Protein AF-A0A8S4G206-F1 (afdb_monomer)

pLDDT: mean 71.92, std 16.43, range [26.8, 92.62]

Sequence (213 aa):
MTWSMHAVARLQLNESAEETLRNSHEGYVREPFKVWSELRRPGVGAVNFHTGMGGLLQALAFGYAGLRVHLDRLEIRKPQLPPGSSGFRIRGGLLQALAFGCAELRVHLDRLKIRKPQLPPGSSGFRIRGIKYLGANLTLSIGQEQTTLAVDAAGDAWPLTFVGGGHNVTRLSPGMTLTLTGEGPFVIRPSPWKDCRLPLDIIGNNYLRPIGT

Nearest PDB structures (foldseek):
  5ono-assembly1_A  TM=4.174E-01  e=7.893E-02  Paenibacillus lautus
  2f4p-assembly2_C  TM=4.193E-01  e=2.746E-01  Thermotoga maritima MSB8
  4bif-assembly1_C  TM=3.955E-01  e=1.076E+00  Granulicella tundricola MP5ACTX9
  4uxa-assembly9_L  TM=3.000E-01  e=5.276E-01  Granulicella tundricola
  2w0c-assembly1_L  TM=4.161E-01  e=1.730E+00  Corticovirus PM2

Secondary structure (DSSP, 8-state):
-HHHHHHHHHHHTT---HHHHHHHHTTTEETTTTEEBSSSSTTSS-BS-HHHHHHHHHIIIIIIS-EEE-SS-EEE-S--PPTT-S-----THHHHHHHHSSS------S-EEE----PPTT-SEEEEEEEEETTEEEEEEEESS-EEEEEEE--TTS-EEEEESSS-EEE--TT-EEEE-SS--EEEEEPP-TT----TTTS--TT------

InterPro domains:
  IPR005194 Glycoside hydrolase family 65, C-terminal [PF03633] (105-170)
  IPR008928 Six-hairpin glycosidase superfamily [SSF48208] (1-90)
  IPR008928 Six-hairpin glycosidase superfamily [SSF48208] (92-164)

Organism: Plutella xylostella (NCBI:txid51655)

Structure (mmCIF, N/CA/C/O backbone):
data_AF-A0A8S4G206-F1
#
_entry.id   AF-A0A8S4G206-F1
#
loop_
_atom_site.group_PDB
_atom_site.id
_atom_site.type_symbol
_atom_site.label_atom_id
_atom_site.label_alt_id
_atom_site.label_comp_id
_atom_site.label_asym_id
_atom_site.label_entity_id
_atom_site.label_seq_id
_atom_site.pdbx_PDB_ins_code
_atom_site.Cartn_x
_atom_site.Cartn_y
_atom_site.Cartn_z
_atom_site.occupancy
_atom_site.B_iso_or_equiv
_atom_site.auth_seq_id
_atom_site.auth_comp_id
_atom_site.auth_asym_id
_atom_site.auth_atom_id
_atom_site.pdbx_PDB_model_num
ATOM 1 N N . MET A 1 1 ? 15.738 0.932 -10.535 1.00 74.81 1 MET A N 1
ATOM 2 C CA . MET A 1 1 ? 15.754 0.469 -9.128 1.00 74.81 1 MET A CA 1
ATOM 3 C C . MET A 1 1 ? 16.428 1.448 -8.180 1.00 74.81 1 MET A C 1
ATOM 5 O O . MET A 1 1 ? 15.752 1.917 -7.278 1.00 74.81 1 MET A O 1
ATOM 9 N N . THR A 1 2 ? 17.706 1.796 -8.371 1.00 88.56 2 THR A N 1
ATOM 10 C CA . THR A 1 2 ? 18.487 2.626 -7.425 1.00 88.56 2 THR A CA 1
ATOM 11 C C . THR A 1 2 ? 17.769 3.910 -7.007 1.00 88.56 2 THR A C 1
ATOM 13 O O . THR A 1 2 ? 17.460 4.106 -5.835 1.00 88.56 2 THR A O 1
ATOM 16 N N . TRP A 1 3 ? 17.393 4.740 -7.980 1.00 92.06 3 TRP A N 1
ATOM 17 C CA . TRP A 1 3 ? 16.678 5.995 -7.737 1.00 92.06 3 TRP A CA 1
ATOM 18 C C . TRP A 1 3 ? 15.345 5.808 -7.009 1.00 92.06 3 TRP A C 1
ATOM 20 O O . TRP A 1 3 ? 14.993 6.594 -6.139 1.00 92.06 3 TRP A O 1
ATOM 30 N N . SER A 1 4 ? 14.625 4.727 -7.290 1.00 88.38 4 SER A N 1
ATOM 31 C CA . SER A 1 4 ? 13.371 4.424 -6.607 1.00 88.38 4 SER A CA 1
ATOM 32 C C . SER A 1 4 ? 13.568 4.174 -5.112 1.00 88.38 4 SER A C 1
ATOM 34 O O . SER A 1 4 ? 12.797 4.681 -4.303 1.00 88.38 4 SER A O 1
ATOM 36 N N . MET A 1 5 ? 14.620 3.443 -4.731 1.00 91.62 5 MET A N 1
ATOM 37 C CA . MET A 1 5 ? 14.946 3.208 -3.320 1.00 91.62 5 MET A CA 1
ATOM 38 C C . MET A 1 5 ? 15.395 4.492 -2.622 1.00 91.62 5 MET A C 1
ATOM 40 O O . MET A 1 5 ? 14.949 4.767 -1.509 1.00 91.62 5 MET A O 1
ATOM 44 N N . HIS A 1 6 ? 16.195 5.327 -3.294 1.00 92.62 6 HIS A N 1
ATOM 45 C CA . HIS A 1 6 ? 16.541 6.649 -2.770 1.00 92.62 6 HIS A CA 1
ATOM 46 C C . HIS A 1 6 ? 15.298 7.525 -2.579 1.00 92.62 6 HIS A C 1
ATOM 48 O O . HIS A 1 6 ? 15.195 8.205 -1.565 1.00 92.62 6 HIS A O 1
ATOM 54 N N . ALA A 1 7 ? 14.321 7.476 -3.490 1.00 89.88 7 ALA A N 1
ATOM 55 C CA . ALA A 1 7 ? 13.086 8.244 -3.352 1.00 89.88 7 ALA A CA 1
ATOM 56 C C . ALA A 1 7 ? 12.297 7.806 -2.107 1.00 89.88 7 ALA A C 1
ATOM 58 O O . ALA A 1 7 ? 11.847 8.649 -1.334 1.00 89.88 7 ALA A O 1
ATOM 59 N N . VAL A 1 8 ? 12.198 6.493 -1.859 1.00 89.12 8 VAL A N 1
ATOM 60 C CA . VAL A 1 8 ? 11.593 5.961 -0.627 1.00 89.12 8 VAL A CA 1
ATOM 61 C C . VAL A 1 8 ? 12.347 6.451 0.611 1.00 89.12 8 VAL A C 1
ATOM 63 O O . VAL A 1 8 ? 11.711 6.911 1.558 1.00 89.12 8 VAL A O 1
ATOM 66 N N . ALA A 1 9 ? 13.679 6.370 0.616 1.00 91.56 9 ALA A N 1
ATOM 67 C CA . ALA A 1 9 ? 14.503 6.788 1.749 1.00 91.56 9 ALA A CA 1
ATOM 68 C C . ALA A 1 9 ? 14.363 8.290 2.048 1.00 91.56 9 ALA A C 1
ATOM 70 O O . ALA A 1 9 ? 14.131 8.668 3.193 1.00 91.56 9 ALA A O 1
ATOM 71 N N . ARG A 1 10 ? 14.409 9.147 1.022 1.00 91.19 10 ARG A N 1
ATOM 72 C CA . ARG A 1 10 ? 14.245 10.600 1.181 1.00 91.19 10 ARG A CA 1
ATOM 73 C C . ARG A 1 10 ? 12.885 10.959 1.769 1.00 91.19 10 ARG A C 1
ATOM 75 O O . ARG A 1 10 ? 12.817 11.709 2.738 1.00 91.19 10 ARG A O 1
ATOM 82 N N . LEU A 1 11 ? 11.812 10.333 1.286 1.00 86.94 11 LEU A N 1
ATOM 83 C CA . LEU A 1 11 ? 10.470 10.549 1.840 1.00 86.94 11 LEU A CA 1
ATOM 84 C C . LEU A 1 11 ? 10.356 10.088 3.300 1.00 86.94 11 LEU A C 1
ATOM 86 O O . LEU A 1 11 ? 9.635 10.707 4.080 1.00 86.94 11 LEU A O 1
ATOM 90 N N . GLN A 1 12 ? 11.094 9.049 3.712 1.00 86.56 12 GLN A N 1
ATOM 91 C CA . GLN A 1 12 ? 11.162 8.641 5.124 1.00 86.56 12 GLN A CA 1
ATOM 92 C C . GLN A 1 12 ? 11.868 9.674 6.011 1.00 86.56 12 GLN A C 1
ATOM 94 O O . GLN A 1 12 ? 11.496 9.824 7.178 1.00 86.56 12 GLN A O 1
ATOM 99 N N . LEU A 1 13 ? 12.855 10.380 5.456 1.00 90.25 13 LEU A N 1
ATOM 100 C CA . LEU A 1 13 ? 13.596 11.459 6.112 1.00 90.25 13 LEU A CA 1
ATOM 101 C C . LEU A 1 13 ? 12.871 12.818 6.045 1.00 90.25 13 LEU A C 1
ATOM 103 O O . LEU A 1 13 ? 13.364 13.798 6.589 1.00 90.25 13 LEU A O 1
ATOM 107 N N . ASN A 1 14 ? 11.664 12.875 5.463 1.00 84.38 14 ASN A N 1
ATOM 108 C CA . ASN A 1 14 ? 10.919 14.106 5.152 1.00 84.38 14 ASN A CA 1
ATOM 109 C C . ASN A 1 14 ? 11.660 15.054 4.195 1.00 84.38 14 ASN A C 1
ATOM 111 O O . ASN A 1 14 ? 11.474 16.267 4.250 1.00 84.38 14 ASN A O 1
ATOM 115 N N . GLU A 1 15 ? 12.484 14.506 3.313 1.00 90.31 15 GLU A N 1
ATOM 116 C CA . GLU A 1 15 ? 13.124 15.256 2.242 1.00 90.31 15 GLU A CA 1
ATOM 117 C C . GLU A 1 15 ? 12.313 15.178 0.946 1.00 90.31 15 GLU A C 1
ATOM 119 O O . GLU A 1 15 ? 11.549 14.234 0.717 1.00 90.31 15 GLU A O 1
ATOM 124 N N . SER A 1 16 ? 12.536 16.145 0.051 1.00 88.62 16 SER A N 1
ATOM 125 C CA . SER A 1 16 ? 11.989 16.077 -1.303 1.00 88.62 16 SER A CA 1
ATOM 126 C C . SER A 1 16 ? 12.574 14.888 -2.065 1.00 88.62 16 SER A C 1
ATOM 128 O O . SER A 1 16 ? 13.791 14.711 -2.159 1.00 88.62 16 SER A O 1
ATOM 130 N N . ALA A 1 17 ? 11.692 14.090 -2.660 1.00 91.31 17 ALA A N 1
ATOM 131 C CA . ALA A 1 17 ? 12.059 12.982 -3.532 1.00 91.31 17 ALA A CA 1
ATOM 132 C C . ALA A 1 17 ? 11.722 13.230 -5.005 1.00 91.31 17 ALA A C 1
ATOM 134 O O . ALA A 1 17 ? 11.896 12.321 -5.810 1.00 91.31 17 ALA A O 1
ATOM 135 N N . GLU A 1 18 ? 11.287 14.435 -5.378 1.00 90.69 18 GLU A N 1
ATOM 136 C CA . GLU A 1 18 ? 10.825 14.751 -6.735 1.00 90.69 18 GLU A CA 1
ATOM 137 C C . GLU A 1 18 ? 11.877 14.448 -7.807 1.00 90.69 18 GLU A C 1
ATOM 139 O O . GLU A 1 18 ? 11.634 13.662 -8.721 1.00 90.69 18 GLU A O 1
ATOM 144 N N . GLU A 1 19 ? 13.081 14.996 -7.654 1.00 92.06 19 GLU A N 1
ATOM 145 C CA . GLU A 1 19 ? 14.191 14.741 -8.576 1.00 92.06 19 GLU A CA 1
ATOM 146 C C . GLU A 1 19 ? 14.564 13.254 -8.617 1.00 92.06 19 GLU A C 1
ATOM 148 O O . GLU A 1 19 ? 14.869 12.688 -9.666 1.00 92.06 19 GLU A O 1
ATOM 153 N N . THR A 1 20 ? 14.494 12.597 -7.465 1.00 92.19 20 THR A N 1
ATOM 154 C CA . THR A 1 20 ? 14.871 11.191 -7.328 1.00 92.19 20 THR A CA 1
ATOM 155 C C . THR A 1 20 ? 13.846 10.288 -8.024 1.00 92.19 20 THR A C 1
ATOM 157 O O . THR A 1 20 ? 14.208 9.349 -8.734 1.00 92.19 20 THR A O 1
ATOM 160 N N . LEU A 1 21 ? 12.556 10.609 -7.891 1.00 89.62 21 LEU A N 1
ATOM 161 C CA . LEU A 1 21 ? 11.463 9.957 -8.601 1.00 89.62 21 LEU A CA 1
ATOM 162 C C . LEU A 1 21 ? 11.598 10.177 -10.110 1.00 89.62 21 LEU A C 1
ATOM 164 O O . LEU A 1 21 ? 11.494 9.217 -10.876 1.00 89.62 21 LEU A O 1
ATOM 168 N N . ARG A 1 22 ? 11.895 11.407 -10.535 1.00 91.44 22 ARG A N 1
ATOM 169 C CA . ARG A 1 22 ? 12.123 11.768 -11.937 1.00 91.44 22 ARG A CA 1
ATOM 170 C C . ARG A 1 22 ? 13.256 10.947 -12.557 1.00 91.44 22 ARG A C 1
ATOM 172 O O . ARG A 1 22 ? 13.053 10.232 -13.541 1.00 91.44 22 ARG A O 1
ATOM 179 N N . ASN A 1 23 ? 14.407 10.911 -11.884 1.00 91.31 23 ASN A N 1
ATOM 180 C CA . ASN A 1 23 ? 15.578 10.133 -12.291 1.00 91.31 23 ASN A CA 1
ATOM 181 C C . ASN A 1 23 ? 15.313 8.626 -12.389 1.00 91.31 23 ASN A C 1
ATOM 183 O O . ASN A 1 23 ? 16.034 7.932 -13.112 1.00 91.31 23 ASN A O 1
ATOM 1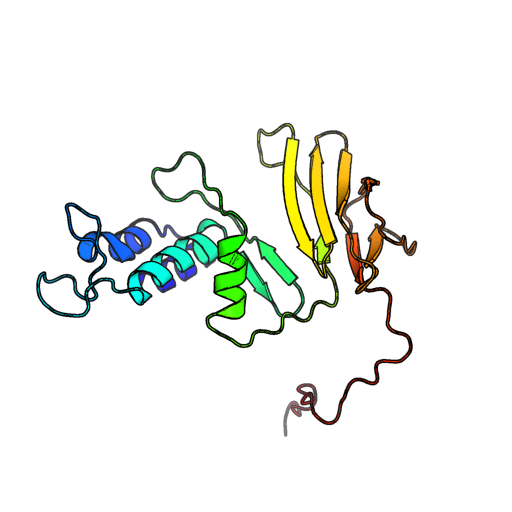87 N N . SER A 1 24 ? 14.296 8.114 -11.688 1.00 88.44 24 SER A N 1
ATOM 188 C CA . SER A 1 24 ? 13.950 6.693 -11.704 1.00 88.44 24 SER A CA 1
ATOM 189 C C . SER A 1 24 ? 13.284 6.212 -12.995 1.00 88.44 24 SER A C 1
ATOM 191 O O . SER A 1 24 ? 13.341 5.011 -13.261 1.00 88.44 24 SER A O 1
ATOM 193 N N . HIS A 1 25 ? 12.700 7.106 -13.804 1.00 87.25 25 HIS A N 1
ATOM 194 C CA . HIS A 1 25 ? 11.894 6.700 -14.959 1.00 87.25 25 HIS A CA 1
ATOM 195 C C . HIS A 1 25 ? 12.162 7.480 -16.252 1.00 87.25 25 HIS A C 1
ATOM 197 O O . HIS A 1 25 ? 12.269 6.840 -17.293 1.00 87.25 25 HIS A O 1
ATOM 203 N N . GLU A 1 26 ? 12.344 8.806 -16.226 1.00 88.50 26 GLU A N 1
ATOM 204 C CA . GLU A 1 26 ? 12.386 9.617 -17.463 1.00 88.50 26 GLU A CA 1
ATOM 205 C C . GLU A 1 26 ? 13.446 9.152 -18.470 1.00 88.50 26 GLU A C 1
ATOM 207 O O . GLU A 1 26 ? 13.166 8.997 -19.653 1.00 88.50 26 GLU A O 1
ATOM 212 N N . GLY A 1 27 ? 14.660 8.846 -18.001 1.00 89.25 27 GLY A N 1
ATOM 213 C CA . GLY A 1 27 ? 15.743 8.390 -18.879 1.00 89.25 27 GLY A CA 1
ATOM 214 C C . GLY A 1 27 ? 15.574 6.963 -19.414 1.00 89.25 27 GLY A C 1
ATOM 215 O O . GLY A 1 27 ? 16.328 6.560 -20.300 1.00 89.25 27 GLY A O 1
ATOM 216 N N . TYR A 1 28 ? 14.625 6.200 -18.873 1.00 90.00 28 TYR A N 1
ATOM 217 C CA . TYR A 1 28 ? 14.436 4.767 -19.115 1.00 90.00 28 TYR A CA 1
ATOM 218 C C . TYR A 1 28 ? 13.158 4.458 -19.898 1.00 90.00 28 TYR A C 1
ATOM 220 O O . TYR A 1 28 ? 13.012 3.347 -20.393 1.00 90.00 28 TYR A O 1
ATOM 228 N N . VAL A 1 29 ? 12.242 5.416 -20.028 1.00 89.94 29 VAL A N 1
ATOM 229 C CA . VAL A 1 29 ? 10.986 5.258 -20.766 1.00 89.94 29 VAL A CA 1
ATOM 230 C C . VAL A 1 29 ? 11.177 5.724 -22.213 1.00 89.94 29 VAL A C 1
ATOM 232 O O . VAL A 1 29 ? 11.796 6.756 -22.470 1.00 89.94 29 VAL A O 1
ATOM 235 N N . ARG A 1 30 ? 10.681 4.943 -23.177 1.00 85.56 30 ARG A N 1
ATOM 236 C CA . ARG A 1 30 ? 10.822 5.201 -24.616 1.00 85.56 30 ARG A CA 1
ATOM 237 C C . ARG A 1 30 ? 9.492 5.561 -25.249 1.00 85.56 30 ARG A C 1
ATOM 239 O O . ARG A 1 30 ? 8.529 4.801 -25.156 1.00 85.56 30 ARG A O 1
ATOM 246 N N . GLU A 1 31 ? 9.470 6.694 -25.936 1.00 84.81 31 GLU A N 1
ATOM 247 C CA . GLU A 1 31 ? 8.399 7.045 -26.862 1.00 84.81 31 GLU A CA 1
ATOM 248 C C . GLU A 1 31 ? 8.336 6.069 -28.049 1.00 84.81 31 GLU A C 1
ATOM 250 O O . GLU A 1 31 ? 9.339 5.425 -28.369 1.00 84.81 31 GLU A O 1
ATOM 255 N N . PRO A 1 32 ? 7.182 5.965 -28.729 1.00 84.19 32 PRO A N 1
ATOM 256 C CA . PRO A 1 32 ? 5.900 6.616 -28.410 1.00 84.19 32 PRO A CA 1
ATOM 257 C C . PRO A 1 32 ? 5.046 5.816 -27.413 1.00 84.19 32 PRO A C 1
ATOM 259 O O . PRO A 1 32 ? 4.083 6.328 -26.853 1.00 84.19 32 PRO A O 1
ATOM 262 N N . PHE A 1 33 ? 5.401 4.554 -27.169 1.00 84.62 33 PHE A N 1
ATOM 263 C CA . PHE A 1 33 ? 4.566 3.618 -26.410 1.00 84.62 33 PHE A CA 1
ATOM 264 C C . PHE A 1 33 ? 4.906 3.541 -24.917 1.00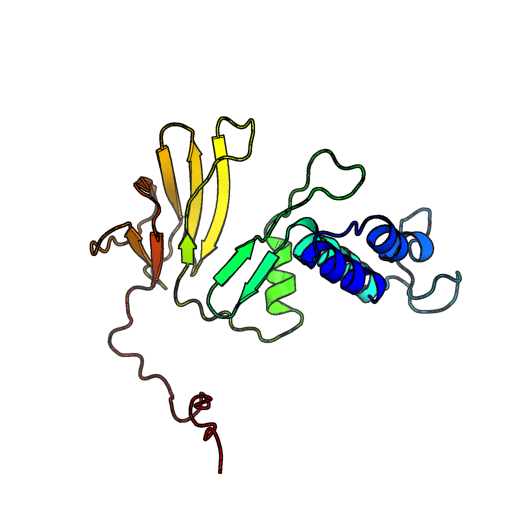 84.62 33 PHE A C 1
ATOM 266 O O . PHE A 1 33 ? 4.380 2.689 -24.208 1.00 84.62 33 PHE A O 1
ATOM 273 N N . LYS A 1 34 ? 5.795 4.415 -24.432 1.00 82.88 34 LYS A N 1
ATOM 274 C CA . LYS A 1 34 ? 6.268 4.464 -23.040 1.00 82.88 34 LYS A CA 1
ATOM 275 C C . LYS A 1 34 ? 6.865 3.129 -22.563 1.00 82.88 34 LYS A C 1
ATOM 277 O O . LYS A 1 34 ? 6.641 2.694 -21.435 1.00 82.88 34 LYS A O 1
ATOM 282 N N . VAL A 1 35 ? 7.663 2.486 -23.418 1.00 86.12 35 VAL A N 1
ATOM 283 C CA . VAL A 1 35 ? 8.316 1.202 -23.107 1.00 86.12 35 VAL A CA 1
ATOM 284 C C . VAL A 1 35 ? 9.492 1.424 -22.162 1.00 86.12 35 VAL A C 1
ATOM 286 O O . VAL A 1 35 ? 10.345 2.269 -22.425 1.00 86.12 35 VAL A O 1
ATOM 289 N N . TRP A 1 36 ? 9.575 0.643 -21.083 1.00 87.00 36 TRP A N 1
ATOM 290 C CA . TRP A 1 36 ? 10.719 0.694 -20.168 1.00 87.00 36 TRP A CA 1
ATOM 291 C C . TRP A 1 36 ? 11.931 -0.043 -20.733 1.00 87.00 36 TRP A C 1
ATOM 293 O O . TRP A 1 36 ? 11.831 -1.199 -21.144 1.00 87.00 36 TRP A O 1
ATOM 303 N N . SER A 1 37 ? 13.090 0.597 -20.671 1.00 89.81 37 SER A N 1
ATOM 304 C CA . SER A 1 37 ? 14.395 0.026 -20.988 1.00 89.81 37 SER A CA 1
ATOM 305 C C . SER A 1 37 ? 15.265 -0.045 -19.739 1.00 89.81 37 SER A C 1
ATOM 307 O O . SER A 1 37 ? 15.176 0.803 -18.851 1.00 89.81 37 SER A O 1
ATOM 309 N N . GLU A 1 38 ? 16.132 -1.048 -19.682 1.00 87.62 38 GLU A N 1
ATOM 310 C CA . GLU A 1 38 ? 17.108 -1.204 -18.604 1.00 87.62 38 GLU A CA 1
ATOM 311 C C . GLU A 1 38 ? 18.108 -0.045 -18.552 1.00 87.62 38 GLU A C 1
ATOM 313 O O . GLU A 1 38 ? 18.410 0.483 -17.481 1.00 87.62 38 GLU A O 1
ATOM 318 N N . LEU A 1 39 ? 18.592 0.385 -19.719 1.00 88.56 39 LEU A N 1
ATOM 319 C CA . LEU A 1 39 ? 19.602 1.426 -19.841 1.00 88.56 39 LEU A CA 1
ATOM 320 C C . LEU A 1 39 ? 19.013 2.730 -20.371 1.00 88.56 39 LEU A C 1
ATOM 322 O O . LEU A 1 39 ? 18.047 2.756 -21.138 1.00 88.56 39 LEU A O 1
ATOM 326 N N . ARG A 1 40 ? 19.668 3.838 -20.002 1.00 88.56 40 ARG A N 1
ATOM 327 C CA . ARG A 1 40 ? 19.368 5.171 -20.546 1.00 88.56 40 ARG A CA 1
ATOM 328 C C . ARG A 1 40 ? 19.697 5.296 -22.032 1.00 88.56 40 ARG A C 1
ATOM 330 O O . ARG A 1 40 ? 19.080 6.101 -22.722 1.00 88.56 40 ARG A O 1
ATOM 337 N N . ARG A 1 41 ? 20.662 4.512 -22.513 1.00 86.31 41 ARG A N 1
ATOM 338 C CA . ARG A 1 41 ? 21.037 4.462 -23.924 1.00 86.31 41 ARG A CA 1
ATOM 339 C C . ARG A 1 41 ? 20.002 3.634 -24.704 1.00 86.31 41 ARG A C 1
ATOM 341 O O . ARG A 1 41 ? 19.748 2.499 -24.309 1.00 86.31 41 ARG A O 1
ATOM 348 N N . PRO A 1 42 ? 19.427 4.155 -25.801 1.00 79.12 42 PRO A N 1
ATOM 349 C CA . PRO A 1 42 ? 18.523 3.385 -26.654 1.00 79.12 42 PRO A CA 1
ATOM 350 C C . PRO A 1 42 ? 19.222 2.186 -27.313 1.00 79.12 42 PRO A C 1
ATOM 352 O O . PRO A 1 42 ? 20.414 2.250 -27.610 1.00 79.12 42 PRO A O 1
ATOM 355 N N . GLY A 1 43 ? 18.468 1.114 -27.576 1.00 77.50 43 GLY A N 1
ATOM 356 C CA . GLY A 1 43 ? 18.933 -0.043 -28.357 1.00 77.50 43 GLY A CA 1
ATOM 357 C C . GLY A 1 43 ? 19.902 -0.989 -27.639 1.00 77.50 43 GLY A C 1
ATOM 358 O O . GLY A 1 43 ? 20.432 -1.894 -28.274 1.00 77.50 43 GLY A O 1
ATOM 359 N N . VAL A 1 44 ? 20.145 -0.794 -26.339 1.00 80.75 44 VAL A N 1
ATOM 360 C CA . VAL A 1 44 ? 21.039 -1.634 -25.529 1.00 80.75 44 VAL A CA 1
ATOM 361 C C . VAL A 1 44 ? 20.368 -1.964 -24.193 1.00 80.75 44 VAL A C 1
ATOM 363 O O . VAL A 1 44 ? 19.753 -1.092 -23.576 1.00 80.75 44 VAL A O 1
ATOM 366 N N . GLY A 1 45 ? 20.523 -3.206 -23.730 1.00 83.81 45 GLY A N 1
ATOM 367 C CA . GLY A 1 45 ? 19.904 -3.715 -22.502 1.00 83.81 45 GLY A CA 1
ATOM 368 C C . GLY A 1 45 ? 18.496 -4.270 -22.724 1.00 83.81 45 GLY A C 1
ATOM 369 O O . GLY A 1 45 ? 17.974 -4.272 -23.841 1.00 83.81 45 GLY A O 1
ATOM 370 N N . ALA A 1 46 ? 17.879 -4.762 -21.653 1.00 84.38 46 ALA A N 1
ATOM 371 C CA . ALA A 1 46 ? 16.552 -5.359 -21.736 1.00 84.38 46 ALA A CA 1
ATOM 372 C C . ALA A 1 46 ? 15.463 -4.320 -22.073 1.00 84.38 46 ALA A C 1
ATOM 374 O O . ALA A 1 46 ? 15.378 -3.244 -21.468 1.00 84.38 46 ALA A O 1
ATOM 375 N N . VAL A 1 47 ? 14.594 -4.675 -23.021 1.00 86.12 47 VAL A N 1
ATOM 376 C CA . VAL A 1 47 ? 13.310 -4.000 -23.266 1.00 86.12 47 VAL A CA 1
ATOM 377 C C . VAL A 1 47 ? 12.244 -4.566 -22.334 1.00 86.12 47 VAL A C 1
ATOM 379 O O . VAL A 1 47 ? 12.398 -5.668 -21.814 1.00 86.12 47 VAL A O 1
ATOM 382 N N . ASN A 1 48 ? 11.159 -3.822 -22.115 1.00 84.69 48 ASN A N 1
ATOM 383 C CA . ASN A 1 48 ? 10.135 -4.175 -21.128 1.00 84.69 48 ASN A CA 1
ATOM 384 C C . ASN A 1 48 ? 10.753 -4.465 -19.757 1.00 84.69 48 ASN A C 1
ATOM 386 O O . ASN A 1 48 ? 10.414 -5.443 -19.097 1.00 84.69 48 ASN A O 1
ATOM 390 N N . PHE A 1 49 ? 11.687 -3.616 -19.329 1.00 85.81 49 PHE A N 1
ATOM 391 C CA . PHE A 1 49 ? 12.462 -3.856 -18.120 1.00 85.81 49 PHE A CA 1
ATOM 392 C C . PHE A 1 49 ? 11.595 -3.740 -16.858 1.00 85.81 49 PHE A C 1
ATOM 394 O O . PHE A 1 49 ? 11.479 -2.677 -16.239 1.00 85.81 49 PHE A O 1
ATOM 401 N N . HIS A 1 50 ? 10.961 -4.852 -16.483 1.00 84.00 50 HIS A N 1
ATOM 402 C CA . HIS A 1 50 ? 9.976 -4.929 -15.406 1.00 84.00 50 HIS A CA 1
ATOM 403 C C . HIS A 1 50 ? 10.546 -4.505 -14.060 1.00 84.00 50 HIS A C 1
ATOM 405 O O . HIS A 1 50 ? 9.847 -3.882 -13.267 1.00 84.00 50 HIS A O 1
ATOM 411 N N . THR A 1 51 ? 11.831 -4.755 -13.822 1.00 85.25 51 THR A N 1
ATOM 412 C CA . THR A 1 51 ? 12.515 -4.306 -12.611 1.00 85.25 51 THR A CA 1
ATOM 413 C C . THR A 1 51 ? 12.500 -2.775 -12.500 1.00 85.25 51 THR A C 1
ATOM 415 O O . THR A 1 51 ? 12.284 -2.230 -11.422 1.00 85.25 51 THR A O 1
ATOM 418 N N . GLY A 1 52 ? 12.656 -2.046 -13.610 1.00 86.38 52 GLY A N 1
ATOM 419 C CA . GLY A 1 52 ? 12.530 -0.584 -13.640 1.00 86.38 52 GLY A CA 1
ATOM 420 C C . GLY A 1 52 ? 11.117 -0.110 -13.291 1.00 86.38 52 GLY A C 1
ATOM 421 O O . GLY A 1 52 ? 10.956 0.759 -12.431 1.00 86.38 52 GLY A O 1
ATOM 422 N N . MET A 1 53 ? 10.107 -0.744 -13.893 1.00 87.62 53 MET A N 1
ATOM 423 C CA . MET A 1 53 ? 8.690 -0.468 -13.624 1.00 87.62 53 MET A CA 1
ATOM 424 C C . MET A 1 53 ? 8.329 -0.745 -12.156 1.00 87.62 53 MET A C 1
ATOM 426 O O . MET A 1 53 ? 7.703 0.081 -11.492 1.00 87.62 53 MET A O 1
ATOM 430 N N . GLY A 1 54 ? 8.775 -1.890 -11.629 1.00 85.94 54 GLY A N 1
ATOM 431 C CA . GLY A 1 54 ? 8.590 -2.294 -10.238 1.00 85.94 54 GLY A CA 1
ATOM 432 C C . GLY A 1 54 ? 9.251 -1.324 -9.264 1.00 85.94 54 GLY A C 1
ATOM 433 O O . GLY A 1 54 ? 8.657 -0.981 -8.246 1.00 85.94 54 GLY A O 1
ATOM 434 N N . GLY A 1 55 ? 10.426 -0.792 -9.608 1.00 88.06 55 GLY A N 1
ATOM 435 C CA . GLY A 1 55 ? 11.070 0.270 -8.841 1.00 88.06 55 GLY A CA 1
ATOM 436 C C . GLY A 1 55 ? 10.203 1.524 -8.739 1.00 88.06 55 GLY A C 1
ATOM 437 O O . GLY A 1 55 ? 9.947 2.001 -7.634 1.00 88.06 55 GLY A O 1
ATOM 438 N N . LEU A 1 56 ? 9.704 2.059 -9.861 1.00 88.56 56 LEU A N 1
ATOM 439 C CA . LEU A 1 56 ? 8.814 3.229 -9.822 1.00 88.56 56 LEU A CA 1
ATOM 440 C C . LEU A 1 56 ? 7.590 2.964 -8.935 1.00 88.56 56 LEU A C 1
ATOM 442 O O . LEU A 1 56 ? 7.214 3.786 -8.100 1.00 88.56 56 LEU A O 1
ATOM 446 N N . LEU A 1 57 ? 7.004 1.783 -9.082 1.00 87.56 57 LEU A N 1
ATOM 447 C CA . LEU A 1 57 ? 5.850 1.355 -8.314 1.00 87.56 57 LEU A CA 1
ATOM 448 C C . LEU A 1 57 ? 6.141 1.261 -6.809 1.00 87.56 57 LEU A C 1
ATOM 450 O O . LEU A 1 57 ? 5.325 1.696 -5.999 1.00 87.56 57 LEU A O 1
ATOM 454 N N . GLN A 1 58 ? 7.320 0.770 -6.425 1.00 86.12 58 GLN A N 1
ATOM 455 C CA . GLN A 1 58 ? 7.794 0.776 -5.040 1.00 86.12 58 GLN A CA 1
ATOM 456 C C . GLN A 1 58 ? 7.985 2.202 -4.506 1.00 86.12 58 GLN A C 1
ATOM 458 O O . GLN A 1 58 ? 7.591 2.475 -3.374 1.00 86.12 58 GLN A O 1
ATOM 463 N N . ALA A 1 59 ? 8.524 3.130 -5.305 1.00 86.69 59 ALA A N 1
ATOM 464 C CA . ALA A 1 59 ? 8.652 4.537 -4.910 1.00 86.69 59 ALA A CA 1
ATOM 465 C C . ALA A 1 59 ? 7.283 5.194 -4.669 1.00 86.69 59 ALA A C 1
ATOM 467 O O . ALA A 1 59 ? 7.112 5.953 -3.717 1.00 86.69 59 ALA A O 1
ATOM 468 N N . LEU A 1 60 ? 6.281 4.856 -5.478 1.00 84.38 60 LEU A N 1
ATOM 469 C CA . LEU A 1 60 ? 4.917 5.345 -5.298 1.00 84.38 60 LEU A CA 1
ATOM 470 C C . LEU A 1 60 ? 4.213 4.689 -4.099 1.00 84.38 60 LEU A C 1
ATOM 472 O O . LEU A 1 60 ? 3.584 5.386 -3.310 1.00 84.38 60 LEU A O 1
ATOM 476 N N . ALA A 1 61 ? 4.332 3.372 -3.921 1.00 81.31 61 ALA A N 1
ATOM 477 C CA . ALA A 1 61 ? 3.653 2.628 -2.857 1.00 81.31 61 ALA A CA 1
ATOM 478 C C . ALA A 1 61 ? 4.296 2.838 -1.475 1.00 81.31 61 ALA A C 1
ATOM 480 O O . ALA A 1 61 ? 3.619 3.166 -0.501 1.00 81.31 61 ALA A O 1
ATOM 481 N N . PHE A 1 62 ? 5.611 2.655 -1.382 1.00 85.19 62 PHE A N 1
ATOM 482 C CA . PHE A 1 62 ? 6.358 2.724 -0.128 1.00 85.19 62 PHE A CA 1
ATOM 483 C C . PHE A 1 62 ? 6.962 4.113 0.121 1.00 85.19 62 PHE A C 1
ATOM 485 O O . PHE A 1 62 ? 7.242 4.463 1.266 1.00 85.19 62 PHE A O 1
ATOM 492 N N . GLY A 1 63 ? 7.157 4.928 -0.910 1.00 85.88 63 GLY A N 1
ATOM 493 C CA . GLY A 1 63 ? 7.548 6.325 -0.742 1.00 85.88 63 GLY A CA 1
ATOM 494 C C . GLY A 1 63 ? 6.317 7.194 -0.520 1.00 85.88 63 GLY A C 1
ATOM 495 O O . GLY A 1 63 ? 5.966 7.484 0.619 1.00 85.88 63 GLY A O 1
ATOM 496 N N . TYR A 1 64 ? 5.644 7.569 -1.608 1.00 81.50 64 TYR A N 1
ATOM 497 C CA . TYR A 1 64 ? 4.568 8.566 -1.591 1.00 81.50 64 TYR A CA 1
ATOM 498 C C . TYR A 1 64 ? 3.310 8.108 -0.845 1.00 81.50 64 TYR A C 1
ATOM 500 O O . TYR A 1 64 ? 2.811 8.839 -0.002 1.00 81.50 64 TYR A O 1
ATOM 508 N N . ALA A 1 65 ? 2.813 6.887 -1.054 1.00 78.19 65 ALA A N 1
ATOM 509 C CA . ALA A 1 65 ? 1.713 6.356 -0.240 1.00 78.19 65 ALA A CA 1
ATOM 510 C C . ALA A 1 65 ? 2.157 5.929 1.168 1.00 78.19 6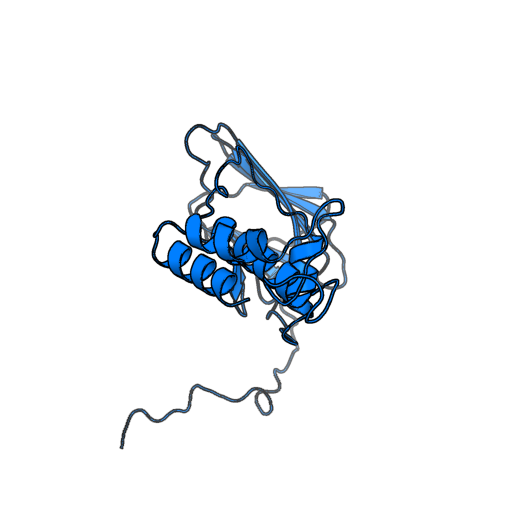5 ALA A C 1
ATOM 512 O O . ALA A 1 65 ? 1.303 5.690 2.019 1.00 78.19 65 ALA A O 1
ATOM 513 N N . GLY A 1 66 ? 3.464 5.822 1.431 1.00 77.56 66 GLY A N 1
ATOM 514 C CA . GLY A 1 66 ? 3.988 5.528 2.762 1.00 77.56 66 GLY A CA 1
ATOM 515 C C . GLY A 1 66 ? 3.648 4.137 3.305 1.00 77.56 66 GLY A C 1
ATOM 516 O O . GLY A 1 66 ? 3.683 3.944 4.520 1.00 77.56 66 GLY A O 1
ATOM 517 N N . LEU A 1 67 ? 3.307 3.167 2.449 1.00 79.12 67 LEU A N 1
ATOM 518 C CA . LEU A 1 67 ? 2.930 1.817 2.881 1.00 79.12 67 LEU A CA 1
ATOM 519 C C . LEU A 1 67 ? 4.111 1.108 3.560 1.00 79.12 67 LEU A C 1
ATOM 521 O O . LEU A 1 67 ? 5.227 1.108 3.057 1.00 79.12 67 LEU A O 1
ATOM 525 N N . ARG A 1 68 ? 3.900 0.463 4.699 1.00 76.19 68 ARG A N 1
ATOM 526 C CA . ARG A 1 68 ? 4.903 -0.351 5.394 1.00 76.19 68 ARG A CA 1
ATOM 527 C C . ARG A 1 68 ? 4.245 -1.644 5.822 1.00 76.19 68 ARG A C 1
ATOM 529 O O . ARG A 1 68 ? 3.256 -1.628 6.548 1.00 76.19 68 ARG A O 1
ATOM 536 N N . VAL A 1 69 ? 4.796 -2.750 5.350 1.00 69.50 69 VAL A N 1
ATOM 537 C CA . VAL A 1 69 ? 4.366 -4.080 5.764 1.00 69.50 69 VAL A CA 1
ATOM 538 C C . VAL A 1 69 ? 5.269 -4.499 6.912 1.00 69.50 69 VAL A C 1
ATOM 540 O O . VAL A 1 69 ? 6.486 -4.556 6.762 1.00 69.50 69 VAL A O 1
ATOM 543 N N . HIS A 1 70 ? 4.665 -4.754 8.060 1.00 60.94 70 HIS A N 1
ATOM 544 C CA . HIS A 1 70 ? 5.299 -5.396 9.200 1.00 60.94 70 HIS A CA 1
ATOM 545 C C . HIS A 1 70 ? 4.721 -6.800 9.340 1.00 60.94 70 HIS A C 1
ATOM 547 O O . HIS A 1 70 ? 3.706 -7.125 8.723 1.00 60.94 70 HIS A O 1
ATOM 553 N N . LEU A 1 71 ? 5.341 -7.619 10.186 1.00 47.72 71 LEU A N 1
ATOM 554 C CA . LEU A 1 71 ? 4.840 -8.966 10.451 1.00 47.72 71 LEU A CA 1
ATOM 555 C C . LEU A 1 71 ? 3.395 -8.949 10.966 1.00 47.72 71 LEU A C 1
ATOM 557 O O . LEU A 1 71 ? 2.621 -9.799 10.556 1.00 47.72 71 LEU A O 1
ATOM 561 N N . ASP A 1 72 ? 3.030 -7.973 11.798 1.00 46.50 72 ASP A N 1
ATOM 562 C CA . ASP A 1 72 ? 1.748 -7.904 12.510 1.00 46.50 72 ASP A CA 1
ATOM 563 C C . ASP A 1 72 ? 0.784 -6.829 11.979 1.00 46.50 72 ASP A C 1
ATOM 565 O O . ASP A 1 72 ? -0.333 -6.691 12.477 1.00 46.50 72 ASP A O 1
ATOM 569 N N . ARG A 1 73 ? 1.209 -5.988 11.025 1.00 50.31 73 ARG A N 1
ATOM 570 C CA . ARG A 1 73 ? 0.387 -4.862 10.555 1.00 50.31 73 ARG A CA 1
ATOM 571 C C . ARG A 1 73 ? 0.817 -4.320 9.200 1.00 50.31 73 ARG A C 1
ATOM 573 O O . ARG A 1 73 ? 1.996 -4.301 8.856 1.00 50.31 73 ARG A O 1
ATOM 580 N N . LEU A 1 74 ? -0.150 -3.748 8.491 1.00 61.47 74 LEU A N 1
ATOM 581 C CA . LEU A 1 74 ? 0.100 -2.778 7.433 1.00 61.47 74 LEU A CA 1
ATOM 582 C C . LEU A 1 74 ? -0.022 -1.372 8.024 1.00 61.47 74 LEU A C 1
ATOM 584 O O . LEU A 1 74 ? -1.014 -1.046 8.674 1.00 61.47 74 LEU A O 1
ATOM 588 N N . GLU A 1 75 ? 0.976 -0.536 7.786 1.00 70.06 75 GLU A N 1
ATOM 589 C CA . GLU A 1 75 ? 1.035 0.841 8.262 1.00 70.06 75 GLU A CA 1
ATOM 590 C C . GLU A 1 75 ? 1.120 1.800 7.070 1.00 70.06 75 GLU A C 1
ATOM 592 O O . GLU A 1 75 ? 1.807 1.525 6.091 1.00 70.06 75 GLU A O 1
ATOM 597 N N . ILE A 1 76 ? 0.417 2.929 7.146 1.00 75.44 76 ILE A N 1
ATOM 598 C CA . ILE A 1 76 ? 0.547 4.041 6.198 1.00 75.44 76 ILE A CA 1
ATOM 599 C C . ILE A 1 76 ? 1.210 5.184 6.955 1.00 75.44 76 ILE A C 1
ATOM 601 O O . ILE A 1 76 ? 0.617 5.746 7.876 1.00 75.44 76 ILE A O 1
ATOM 605 N N . ARG A 1 77 ? 2.447 5.520 6.587 1.00 71.19 77 ARG A N 1
ATOM 606 C CA . ARG A 1 77 ? 3.237 6.551 7.262 1.00 71.19 77 ARG A CA 1
ATOM 607 C C . ARG A 1 77 ? 3.438 7.753 6.351 1.00 71.19 77 ARG A C 1
ATOM 609 O O . ARG A 1 77 ? 4.140 7.646 5.355 1.00 71.19 77 ARG A O 1
ATOM 616 N N . LYS A 1 78 ? 2.886 8.902 6.759 1.00 75.94 78 LYS A N 1
ATOM 617 C CA . LYS A 1 78 ? 3.061 10.212 6.102 1.00 75.94 78 LYS A CA 1
ATOM 618 C C . LYS A 1 78 ? 2.822 10.155 4.580 1.00 75.94 78 LYS A C 1
ATOM 620 O O . LYS A 1 78 ? 3.761 10.379 3.819 1.00 75.94 78 LYS A O 1
ATOM 625 N N . PRO A 1 79 ? 1.594 9.840 4.130 1.00 78.19 79 PRO A N 1
ATOM 626 C CA . PRO A 1 79 ? 1.297 9.843 2.707 1.00 78.19 79 PRO A CA 1
ATOM 627 C C . PRO A 1 79 ? 1.477 11.256 2.131 1.00 78.19 79 PRO A C 1
ATOM 629 O O . PRO A 1 79 ? 1.018 12.237 2.713 1.00 78.19 79 PRO A O 1
ATOM 632 N N . GLN A 1 80 ? 2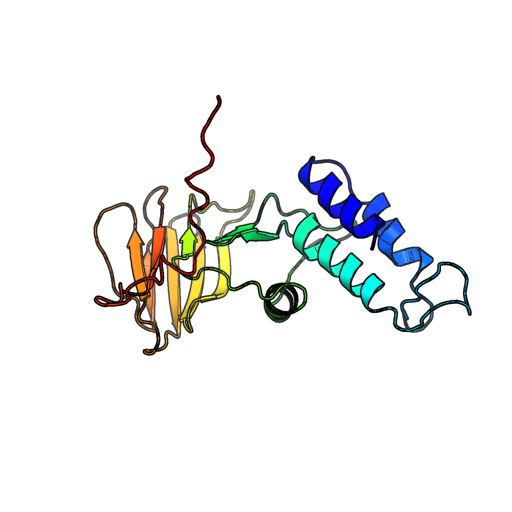.147 11.342 0.988 1.00 79.06 80 GLN A N 1
ATOM 633 C CA . GLN A 1 80 ? 2.422 12.562 0.238 1.00 79.06 80 GLN A CA 1
ATOM 634 C C . GLN A 1 80 ? 1.930 12.391 -1.198 1.00 79.06 80 GLN A C 1
ATOM 636 O O . GLN A 1 80 ? 1.949 11.288 -1.751 1.00 79.06 80 GLN A O 1
ATOM 641 N N . LEU A 1 81 ? 1.502 13.486 -1.820 1.00 81.00 81 LEU A N 1
ATOM 642 C CA . LEU A 1 81 ? 1.164 13.469 -3.237 1.00 81.00 81 LEU A CA 1
ATOM 643 C C . LEU A 1 81 ? 2.447 13.403 -4.076 1.00 81.00 81 LEU A C 1
ATOM 645 O O . LEU A 1 81 ? 3.396 14.139 -3.795 1.00 81.00 81 LEU A O 1
ATOM 649 N N . PRO A 1 82 ? 2.490 12.547 -5.110 1.00 82.19 82 PRO A N 1
ATOM 650 C CA . PRO A 1 82 ? 3.513 12.640 -6.135 1.00 82.19 82 PRO A CA 1
ATOM 651 C C . PRO A 1 82 ? 3.557 14.046 -6.764 1.00 82.19 82 PRO A C 1
ATOM 653 O O . PRO A 1 82 ? 2.508 14.693 -6.882 1.00 82.19 82 PRO A O 1
ATOM 656 N N . PRO A 1 83 ? 4.737 14.515 -7.203 1.00 82.56 83 PRO A N 1
ATOM 657 C CA . PRO A 1 83 ? 4.894 15.818 -7.840 1.00 82.56 83 PRO A CA 1
ATOM 658 C C . PRO A 1 83 ? 3.953 15.970 -9.038 1.00 82.56 83 PRO A C 1
ATOM 660 O O . PRO A 1 83 ? 3.767 15.029 -9.810 1.00 82.56 83 PRO A O 1
ATOM 663 N N . GLY A 1 84 ? 3.334 17.144 -9.175 1.00 79.88 84 GLY A N 1
ATOM 664 C CA . GLY A 1 84 ? 2.415 17.443 -10.280 1.00 79.88 84 GLY A CA 1
ATOM 665 C C . GLY A 1 84 ? 1.061 16.723 -10.225 1.00 79.88 84 GLY A C 1
ATOM 666 O O . GLY A 1 84 ? 0.302 16.802 -11.187 1.00 79.88 84 GLY A O 1
ATOM 667 N N . SER A 1 85 ? 0.731 16.032 -9.128 1.00 75.88 85 SER A N 1
ATOM 668 C CA . SER A 1 85 ? -0.565 15.362 -8.960 1.00 75.88 85 SER A CA 1
ATOM 669 C C . SER A 1 85 ? -1.482 16.103 -7.982 1.00 75.88 85 SER A C 1
ATOM 671 O O . SER A 1 85 ? -1.043 16.592 -6.944 1.00 75.88 85 SER A O 1
ATOM 673 N N . SER A 1 86 ? -2.779 16.159 -8.295 1.00 71.19 86 SER A N 1
ATOM 674 C CA . SER A 1 86 ? -3.832 16.686 -7.407 1.00 71.19 86 SER A CA 1
ATOM 675 C C . SER A 1 86 ? -4.494 15.600 -6.550 1.00 71.19 86 SER A C 1
ATOM 677 O O . SER A 1 86 ? -5.278 15.889 -5.649 1.00 71.19 86 SER A O 1
ATOM 679 N N . GLY A 1 87 ? -4.181 14.332 -6.821 1.00 67.56 87 GLY A N 1
ATOM 680 C CA . GLY A 1 87 ? -4.706 13.184 -6.101 1.00 67.56 87 GLY A CA 1
ATOM 681 C C . GLY A 1 87 ? -3.977 11.904 -6.491 1.00 67.56 87 GLY A C 1
ATOM 682 O O . GLY A 1 87 ? -3.581 11.722 -7.640 1.00 67.56 87 GLY A O 1
ATOM 683 N N . PHE A 1 88 ? -3.822 10.996 -5.530 1.00 70.25 88 PHE A N 1
ATOM 684 C CA . PHE A 1 88 ? -3.153 9.716 -5.735 1.00 70.25 88 PHE A CA 1
ATOM 685 C C . PHE A 1 88 ? -3.957 8.587 -5.087 1.00 70.25 88 PHE A C 1
ATOM 687 O O . PHE A 1 88 ? -4.347 8.671 -3.923 1.00 70.25 88 PHE A O 1
ATOM 694 N N . ARG A 1 89 ? -4.251 7.531 -5.856 1.00 71.12 89 ARG A N 1
ATOM 695 C CA . ARG A 1 89 ? -5.088 6.405 -5.422 1.00 71.12 89 ARG A CA 1
ATOM 696 C C . ARG A 1 89 ? -4.460 5.081 -5.837 1.00 71.12 89 ARG A C 1
ATOM 698 O O . ARG A 1 89 ? -4.258 4.837 -7.021 1.00 71.12 89 ARG A O 1
ATOM 705 N N . ILE A 1 90 ? -4.269 4.190 -4.869 1.00 64.44 90 ILE A N 1
ATOM 706 C CA . ILE A 1 90 ? -3.841 2.805 -5.090 1.00 64.44 90 ILE A CA 1
ATOM 707 C C . ILE A 1 90 ? -5.049 1.883 -4.882 1.00 64.44 90 ILE A C 1
ATOM 709 O O . ILE A 1 90 ? -5.753 2.002 -3.880 1.00 64.44 90 ILE A O 1
ATOM 713 N N . ARG A 1 91 ? -5.313 0.966 -5.824 1.00 60.38 91 ARG A N 1
ATOM 714 C CA . ARG A 1 91 ? -6.359 -0.069 -5.702 1.00 60.38 91 ARG A CA 1
ATOM 715 C C . ARG A 1 91 ? -5.738 -1.464 -5.567 1.00 60.38 91 ARG A C 1
ATOM 717 O O . ARG A 1 91 ? -4.661 -1.730 -6.092 1.00 60.38 91 ARG A O 1
ATOM 724 N N . GLY A 1 92 ? -6.435 -2.332 -4.829 1.00 50.31 92 GLY A N 1
ATOM 725 C CA . GLY A 1 92 ? -5.919 -3.499 -4.095 1.00 50.31 92 GLY A CA 1
ATOM 726 C C . GLY A 1 92 ? -5.135 -4.595 -4.829 1.00 50.31 92 GLY A C 1
ATOM 727 O O . GLY A 1 92 ? -4.582 -5.448 -4.144 1.00 50.31 92 GLY A O 1
ATOM 728 N N . GLY A 1 93 ? -5.001 -4.575 -6.157 1.00 53.28 93 GLY A N 1
ATOM 729 C CA . GLY A 1 93 ? -4.126 -5.532 -6.856 1.00 53.28 93 GLY A CA 1
ATOM 730 C C . GLY A 1 93 ? -2.639 -5.325 -6.537 1.00 53.28 93 GLY A C 1
ATOM 731 O O . GLY A 1 93 ? -1.858 -6.272 -6.518 1.00 53.28 93 GLY A O 1
ATOM 732 N N . LEU A 1 94 ? -2.254 -4.087 -6.210 1.00 50.62 94 LEU A N 1
ATOM 733 C CA . LEU A 1 94 ? -0.857 -3.715 -6.011 1.00 50.62 94 LEU A CA 1
ATOM 734 C C . LEU A 1 94 ? -0.245 -4.253 -4.705 1.00 50.62 94 LEU A C 1
ATOM 736 O O . LEU A 1 94 ? 0.887 -4.729 -4.690 1.00 50.62 94 LEU A O 1
ATOM 740 N N . LEU A 1 95 ? -0.999 -4.193 -3.605 1.00 46.28 95 LEU A N 1
ATOM 741 C CA . LEU A 1 95 ? -0.550 -4.677 -2.294 1.00 46.28 95 LEU A CA 1
ATOM 742 C C . LEU A 1 95 ? -0.420 -6.202 -2.256 1.00 46.28 95 LEU A C 1
ATOM 744 O O . LEU A 1 95 ? 0.461 -6.715 -1.578 1.00 46.28 95 LEU A O 1
ATOM 748 N N . GLN A 1 96 ? -1.262 -6.912 -3.008 1.00 41.22 96 GLN A N 1
ATOM 749 C CA . GLN A 1 96 ? -1.163 -8.362 -3.153 1.00 41.22 96 GLN A CA 1
ATOM 750 C C . GLN A 1 96 ? 0.098 -8.736 -3.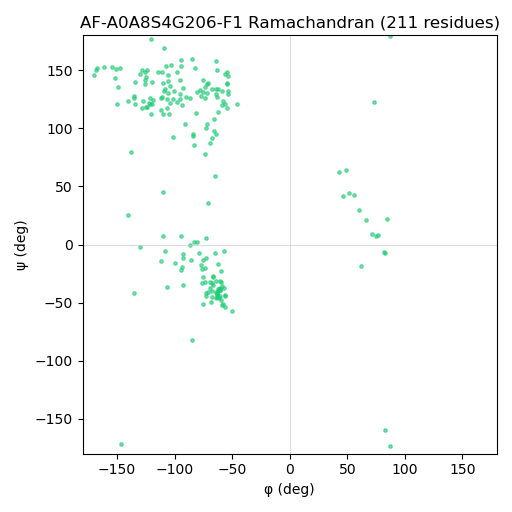943 1.00 41.22 96 GLN A C 1
ATOM 752 O O . GLN A 1 96 ? 0.911 -9.506 -3.449 1.00 41.22 96 GLN A O 1
ATOM 757 N N . ALA A 1 97 ? 0.353 -8.117 -5.098 1.00 41.56 97 ALA A N 1
ATOM 758 C CA . ALA A 1 97 ? 1.569 -8.399 -5.867 1.00 41.56 97 ALA A CA 1
ATOM 759 C C . ALA A 1 97 ? 2.871 -8.078 -5.096 1.00 41.56 97 ALA A C 1
ATOM 761 O O . ALA A 1 97 ? 3.829 -8.843 -5.161 1.00 41.56 97 ALA A O 1
ATOM 762 N N . LEU A 1 98 ? 2.903 -6.985 -4.323 1.00 42.94 98 LEU A N 1
ATOM 763 C CA . LEU A 1 98 ? 4.073 -6.600 -3.519 1.00 42.94 98 LEU A CA 1
ATOM 764 C C . LEU A 1 98 ? 4.282 -7.471 -2.270 1.00 42.94 98 LEU A C 1
ATOM 766 O O . LEU A 1 98 ? 5.427 -7.681 -1.880 1.00 42.94 98 LEU A O 1
ATOM 770 N N . ALA A 1 99 ? 3.210 -7.976 -1.650 1.00 39.59 99 ALA A N 1
ATOM 771 C CA . ALA A 1 99 ? 3.307 -8.869 -0.494 1.00 39.59 99 ALA A CA 1
ATOM 772 C C . ALA A 1 99 ? 3.704 -10.303 -0.884 1.00 39.59 99 ALA A C 1
ATOM 774 O O . ALA A 1 99 ? 4.400 -10.960 -0.118 1.00 39.59 99 ALA A O 1
ATOM 775 N N . PHE A 1 100 ? 3.286 -10.772 -2.065 1.00 39.31 100 PHE A N 1
ATOM 776 C CA . PHE A 1 100 ? 3.518 -12.149 -2.517 1.00 39.31 100 PHE A CA 1
ATOM 777 C C . PHE A 1 100 ? 4.704 -12.304 -3.491 1.00 39.31 100 PHE A C 1
ATOM 779 O O . PHE A 1 100 ? 5.164 -13.420 -3.699 1.00 39.31 100 PHE A O 1
ATOM 786 N N . GLY A 1 101 ? 5.204 -11.219 -4.101 1.00 32.28 101 GLY A N 1
ATOM 787 C CA . GLY A 1 101 ? 6.145 -11.296 -5.230 1.00 32.28 101 GLY A CA 1
ATOM 788 C C . GLY A 1 101 ? 7.649 -11.234 -4.919 1.00 32.28 101 GLY A C 1
ATOM 789 O O . GLY A 1 101 ? 8.438 -11.626 -5.771 1.00 32.28 101 GLY A O 1
ATOM 790 N N . CYS A 1 102 ? 8.089 -10.744 -3.752 1.00 29.75 102 CYS A N 1
ATOM 791 C CA . CYS A 1 102 ? 9.534 -10.607 -3.449 1.00 29.75 102 CYS A CA 1
ATOM 792 C C . CYS A 1 102 ? 9.978 -11.199 -2.109 1.00 29.75 102 CYS A C 1
ATOM 794 O O . CYS A 1 102 ? 11.162 -11.187 -1.788 1.00 29.75 102 CYS A O 1
ATOM 796 N N . ALA A 1 103 ? 9.052 -11.737 -1.335 1.00 27.70 103 ALA A N 1
ATOM 797 C CA . ALA A 1 103 ? 9.350 -12.549 -0.177 1.00 27.70 103 ALA A CA 1
ATOM 798 C C . ALA A 1 103 ? 8.172 -13.498 -0.010 1.00 27.70 103 ALA A C 1
ATOM 800 O O . ALA A 1 103 ? 7.029 -13.093 -0.223 1.00 27.70 103 ALA A O 1
ATOM 801 N N . GLU A 1 104 ? 8.427 -14.734 0.402 1.00 31.17 104 GLU A N 1
ATOM 802 C CA . GLU A 1 104 ? 7.416 -15.598 1.014 1.00 31.17 104 GLU A CA 1
ATOM 803 C C . GLU A 1 104 ? 6.977 -14.990 2.360 1.00 31.17 104 GLU A C 1
ATOM 805 O O . GLU A 1 104 ? 7.147 -15.557 3.439 1.00 31.17 104 GLU A O 1
ATOM 810 N N . LEU A 1 105 ? 6.465 -13.762 2.319 1.00 26.80 105 LEU A N 1
ATOM 811 C CA . LEU A 1 105 ? 6.120 -12.965 3.472 1.00 26.80 105 LEU A CA 1
ATOM 812 C C . LEU A 1 105 ? 4.732 -13.422 3.907 1.00 26.80 105 LEU A C 1
ATOM 814 O O . LEU A 1 105 ? 3.701 -12.869 3.523 1.00 26.80 105 LEU A O 1
ATOM 818 N N . ARG A 1 106 ? 4.706 -14.475 4.725 1.00 34.06 106 ARG A N 1
ATOM 819 C CA . ARG A 1 106 ? 3.555 -14.750 5.581 1.00 34.06 106 ARG A CA 1
ATOM 820 C C . ARG A 1 106 ? 3.446 -13.586 6.560 1.00 34.06 106 ARG A C 1
ATOM 822 O O . ARG A 1 106 ? 4.119 -13.552 7.584 1.00 34.06 106 ARG A O 1
ATOM 829 N N . VAL A 1 107 ? 2.612 -12.607 6.216 1.00 33.38 107 VAL A N 1
ATOM 830 C CA . VAL A 1 107 ? 2.114 -11.622 7.177 1.00 33.38 107 VAL A CA 1
ATOM 831 C C . VAL A 1 107 ? 1.481 -12.432 8.306 1.00 33.38 107 VAL A C 1
ATOM 833 O O . VAL A 1 107 ? 0.553 -13.206 8.063 1.00 33.38 107 VAL A O 1
ATOM 836 N N . HIS A 1 108 ? 2.010 -12.319 9.521 1.00 41.19 108 HIS A N 1
ATOM 837 C CA . HIS A 1 108 ? 1.366 -12.888 10.692 1.00 41.19 108 HIS A CA 1
ATOM 838 C C . HIS A 1 108 ? 0.046 -12.135 10.889 1.00 41.19 108 HIS A C 1
ATOM 840 O O . HIS A 1 108 ? -0.018 -11.028 11.409 1.00 41.19 108 HIS A O 1
ATOM 846 N N . LEU A 1 109 ? -1.022 -12.755 10.388 1.00 51.91 109 LEU A N 1
ATOM 847 C CA . LEU A 1 109 ? -2.405 -12.282 10.360 1.00 51.91 109 LEU A CA 1
ATOM 848 C C . LEU A 1 109 ? -3.061 -12.288 11.753 1.00 51.91 109 LEU A C 1
ATOM 850 O O . LEU A 1 109 ? -4.243 -12.601 11.866 1.00 51.91 109 LEU A O 1
ATOM 854 N N . ASP A 1 110 ? -2.345 -11.988 12.834 1.00 56.88 110 ASP A N 1
ATOM 855 C CA . ASP A 1 110 ? -2.896 -12.144 14.184 1.00 56.88 110 ASP A CA 1
ATOM 856 C C . ASP A 1 110 ? -3.906 -11.043 14.546 1.00 56.88 110 ASP A C 1
ATOM 858 O O . ASP A 1 110 ? -4.812 -11.302 15.337 1.00 56.88 110 ASP A O 1
ATOM 862 N N . ARG A 1 111 ? -3.793 -9.834 13.970 1.00 58.03 111 ARG A N 1
ATOM 863 C CA . ARG A 1 111 ? -4.768 -8.743 14.174 1.00 58.03 111 ARG A CA 1
ATOM 864 C C . ARG A 1 111 ? -4.639 -7.557 13.207 1.00 58.03 111 ARG A C 1
ATOM 866 O O . ARG A 1 111 ? -3.554 -7.189 12.787 1.00 58.03 111 ARG A O 1
ATOM 873 N N . LEU A 1 112 ? -5.748 -6.862 12.951 1.00 62.78 112 LEU A N 1
ATOM 874 C CA . LEU A 1 112 ? -5.820 -5.522 12.357 1.00 62.78 112 LEU A CA 1
ATOM 875 C C . LEU A 1 112 ? -6.067 -4.484 13.466 1.00 62.78 112 LEU A C 1
ATOM 877 O O . LEU A 1 112 ? -7.036 -4.598 14.213 1.00 62.78 112 LEU A O 1
ATOM 881 N N . LYS A 1 113 ? -5.219 -3.453 13.576 1.00 64.44 113 LYS A N 1
ATOM 882 C CA . LYS A 1 113 ? -5.308 -2.431 14.637 1.00 64.44 113 LYS A CA 1
ATOM 883 C C . LYS A 1 113 ? -5.534 -1.033 14.061 1.00 64.44 113 LYS A C 1
ATOM 885 O O . LYS A 1 113 ? -4.718 -0.551 13.284 1.00 64.44 113 LYS A O 1
ATOM 890 N N . ILE A 1 114 ? -6.594 -0.358 14.501 1.00 62.19 114 ILE A N 1
ATOM 891 C CA . ILE A 1 114 ? -6.914 1.036 14.163 1.00 62.19 114 ILE A CA 1
ATOM 892 C C . ILE A 1 114 ? -6.611 1.893 15.397 1.00 62.19 114 ILE A C 1
ATOM 894 O O . ILE A 1 114 ? -7.093 1.608 16.496 1.00 62.19 114 ILE A O 1
ATOM 898 N N . ARG A 1 115 ? -5.782 2.929 15.240 1.00 60.50 115 ARG A N 1
ATOM 899 C CA . ARG A 1 115 ? -5.450 3.883 16.310 1.00 60.50 115 ARG A CA 1
ATOM 900 C C . ARG A 1 115 ? -5.735 5.296 15.835 1.00 60.50 115 ARG A C 1
ATOM 902 O O . ARG A 1 115 ? -5.376 5.608 14.705 1.00 60.50 115 ARG A O 1
ATOM 909 N N . LYS A 1 116 ? -6.318 6.117 16.714 1.00 63.28 116 LYS A N 1
ATOM 910 C CA . LYS A 1 116 ? -6.532 7.557 16.501 1.00 63.28 116 LYS A CA 1
ATOM 911 C C . LYS A 1 116 ? -7.026 7.890 15.079 1.00 63.28 116 LYS A C 1
ATOM 913 O O . LYS A 1 116 ? -6.304 8.546 14.330 1.00 63.28 116 LYS A O 1
ATOM 918 N N . PRO A 1 117 ? -8.215 7.404 14.674 1.00 60.06 117 PRO A N 1
ATOM 919 C CA . PRO A 1 117 ? -8.801 7.796 13.397 1.00 60.06 117 PRO A CA 1
ATOM 920 C C . PRO A 1 117 ? -8.984 9.320 13.375 1.00 60.06 117 PRO A C 1
ATOM 922 O O . PRO A 1 117 ? -9.665 9.874 14.231 1.00 60.06 117 PRO A O 1
ATOM 925 N N . GLN A 1 118 ? -8.343 9.997 12.424 1.00 54.38 118 GLN A N 1
ATOM 926 C CA . GLN A 1 118 ? -8.420 11.449 12.265 1.00 54.38 118 GLN A CA 1
ATOM 927 C C . GLN A 1 118 ? -8.860 11.797 10.851 1.00 54.38 118 GLN A C 1
ATOM 929 O O . GLN A 1 118 ? -8.496 11.123 9.883 1.00 54.38 118 GLN A O 1
ATOM 934 N N . LEU A 1 119 ? -9.644 12.866 10.742 1.00 56.94 119 LEU A N 1
ATOM 935 C CA . LEU A 1 119 ? -9.963 13.457 9.455 1.00 56.94 119 LEU A CA 1
ATOM 936 C C . LEU A 1 119 ? -8.726 14.163 8.886 1.00 56.94 119 LEU A C 1
ATOM 938 O O . LEU A 1 119 ? -8.023 14.857 9.624 1.00 56.94 119 LEU A O 1
ATOM 942 N N . PRO A 1 120 ? -8.466 14.036 7.576 1.00 54.28 120 PRO A N 1
ATOM 943 C CA . PRO A 1 120 ? -7.527 14.907 6.888 1.00 54.28 120 PRO A CA 1
ATOM 944 C C . PRO A 1 120 ? -7.872 16.396 7.101 1.00 54.28 120 PRO A C 1
ATOM 946 O O . PRO A 1 120 ? -9.063 16.738 7.133 1.00 54.28 120 PRO A O 1
ATOM 949 N N . PRO A 1 121 ? -6.873 17.295 7.192 1.00 54.41 121 PRO A N 1
ATOM 950 C CA . PRO A 1 121 ? -7.110 18.733 7.305 1.00 54.41 121 PRO A CA 1
ATOM 951 C C . PRO A 1 121 ? -8.023 19.246 6.183 1.00 54.41 121 PRO A C 1
ATOM 953 O O . PRO A 1 121 ? -7.812 18.922 5.016 1.00 54.41 121 PRO A O 1
ATOM 956 N N . GLY A 1 122 ? -9.048 20.028 6.535 1.00 63.88 122 GLY A N 1
ATOM 957 C CA . GLY A 1 122 ? -9.998 20.603 5.572 1.00 63.88 122 GLY A CA 1
ATOM 958 C C . GLY A 1 122 ? -11.055 19.635 5.021 1.00 63.88 122 GLY A C 1
ATOM 959 O O . GLY A 1 122 ? -11.789 20.008 4.109 1.00 63.88 122 GLY A O 1
ATOM 960 N N . SER A 1 123 ? -11.161 18.409 5.549 1.00 57.84 123 SER A N 1
ATOM 961 C CA . SER A 1 123 ? -12.170 17.429 5.120 1.00 57.84 123 SER A CA 1
ATOM 962 C C . SER A 1 123 ? -13.307 17.261 6.136 1.00 57.84 123 SER A C 1
ATOM 964 O O . SER A 1 123 ? -13.097 17.325 7.346 1.00 57.84 123 SER A O 1
ATOM 966 N N . SER A 1 124 ? -14.526 17.020 5.645 1.00 70.38 124 SER A N 1
ATOM 967 C CA . SER A 1 124 ? -15.709 16.711 6.468 1.00 70.38 124 SER A CA 1
ATOM 968 C C . SER A 1 124 ? -15.941 15.209 6.669 1.00 70.38 124 SER A C 1
ATOM 970 O O . SER A 1 124 ? -16.736 14.802 7.515 1.00 70.38 124 SER A O 1
ATOM 972 N N . GLY A 1 125 ? -15.232 14.369 5.911 1.00 63.72 125 GLY A N 1
ATOM 973 C CA . GLY A 1 125 ? -15.355 12.921 5.974 1.00 63.72 125 GLY A CA 1
ATOM 974 C C . GLY A 1 125 ? -14.244 12.206 5.211 1.00 63.72 125 GLY A C 1
ATOM 975 O O . GLY A 1 125 ? -13.732 12.700 4.207 1.00 63.72 125 GLY A O 1
ATOM 976 N N . PHE A 1 126 ? -13.892 11.010 5.671 1.00 59.09 126 PHE A N 1
ATOM 977 C CA . PHE A 1 126 ? -12.882 10.152 5.068 1.00 59.09 126 PHE A CA 1
ATOM 978 C C . PHE A 1 126 ? -13.331 8.692 5.115 1.00 59.09 126 PHE A C 1
ATOM 980 O O . PHE A 1 126 ? -13.631 8.162 6.178 1.00 59.09 126 PHE A O 1
ATOM 987 N N . ARG A 1 127 ? -13.392 8.019 3.961 1.00 62.22 127 ARG A N 1
ATOM 988 C CA . ARG A 1 127 ? -13.887 6.638 3.861 1.00 62.22 127 ARG A CA 1
ATOM 989 C C . ARG A 1 127 ? -12.890 5.731 3.147 1.00 62.22 127 ARG A C 1
ATOM 991 O O . ARG A 1 127 ? -12.557 5.962 1.988 1.00 62.22 127 ARG A O 1
ATOM 998 N N . ILE A 1 128 ? -12.492 4.655 3.817 1.00 66.94 128 ILE A N 1
ATOM 999 C CA . ILE A 1 128 ? -11.665 3.571 3.289 1.00 66.94 128 ILE A CA 1
ATOM 1000 C C . ILE A 1 128 ? -12.572 2.364 3.047 1.00 66.94 128 ILE A C 1
ATOM 1002 O O . ILE A 1 128 ? -13.075 1.779 3.999 1.00 66.94 128 ILE A O 1
ATOM 1006 N N . ARG A 1 129 ? -12.786 1.985 1.784 1.00 71.19 129 ARG A N 1
ATOM 1007 C CA . ARG A 1 129 ? -13.533 0.772 1.403 1.00 71.19 129 ARG A CA 1
ATOM 1008 C C . ARG A 1 129 ? -12.581 -0.334 0.967 1.00 71.19 129 ARG A C 1
ATOM 1010 O O . ARG A 1 129 ? -11.517 -0.038 0.424 1.00 71.19 129 ARG A O 1
ATOM 1017 N N . GLY A 1 130 ? -13.006 -1.588 1.094 1.00 66.94 130 GLY A N 1
ATOM 1018 C CA . GLY A 1 130 ? -12.282 -2.713 0.500 1.00 66.94 130 GLY A CA 1
ATOM 1019 C C . GLY A 1 130 ? -11.134 -3.247 1.357 1.00 66.94 130 GLY A C 1
ATOM 1020 O O . GLY A 1 130 ? -10.196 -3.830 0.811 1.00 66.94 130 GLY A O 1
ATOM 1021 N N . ILE A 1 131 ? -11.153 -3.007 2.672 1.00 70.06 131 ILE A N 1
ATOM 1022 C CA . ILE A 1 131 ? -10.116 -3.495 3.584 1.00 70.06 131 ILE A CA 1
ATOM 1023 C C . ILE A 1 131 ? -10.302 -5.007 3.725 1.00 70.06 131 ILE A C 1
ATOM 1025 O O . ILE A 1 131 ? -11.214 -5.464 4.411 1.00 70.06 131 ILE A O 1
ATOM 1029 N N . LYS A 1 132 ? -9.447 -5.790 3.061 1.00 76.62 132 LYS A N 1
ATOM 1030 C CA . LYS A 1 132 ? -9.500 -7.254 3.112 1.00 76.62 132 LYS A CA 1
ATOM 1031 C C . LYS A 1 132 ? -8.640 -7.804 4.250 1.00 76.62 132 LYS A C 1
ATOM 1033 O O . LYS A 1 132 ? -7.448 -7.509 4.299 1.00 76.62 132 LYS A O 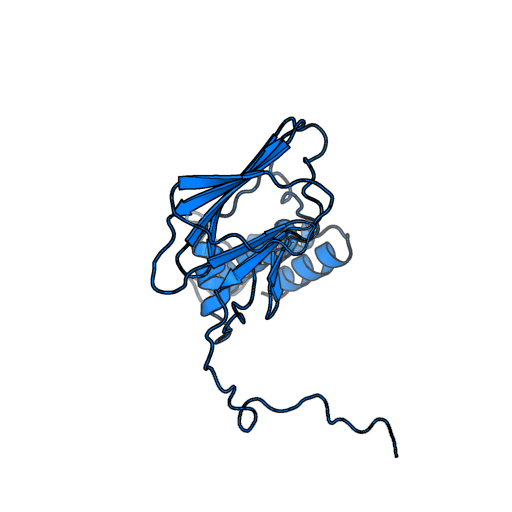1
ATOM 1038 N N . TYR A 1 133 ? -9.213 -8.634 5.120 1.00 70.56 133 TYR A N 1
ATOM 1039 C CA . TYR A 1 133 ? -8.494 -9.287 6.220 1.00 70.56 133 TYR A CA 1
ATOM 1040 C C . TYR A 1 133 ? -9.119 -10.648 6.555 1.00 70.56 133 TYR A C 1
ATOM 1042 O O . TYR A 1 133 ? -10.301 -10.710 6.874 1.00 70.56 133 TYR A O 1
ATOM 1050 N N . LEU A 1 134 ? -8.341 -11.737 6.451 1.00 74.00 134 LEU A N 1
ATOM 1051 C CA . LEU A 1 134 ? -8.782 -13.124 6.710 1.00 74.00 134 LEU A CA 1
ATOM 1052 C C . LEU A 1 134 ? -10.130 -13.496 6.049 1.00 74.00 134 LEU A C 1
ATOM 1054 O O . LEU A 1 134 ? -10.989 -14.134 6.643 1.00 74.00 134 LEU A O 1
ATOM 1058 N N . GLY A 1 135 ? -10.333 -13.071 4.799 1.00 74.69 135 GLY A N 1
ATOM 1059 C CA . GLY A 1 135 ? -11.574 -13.326 4.054 1.00 74.69 135 GLY A CA 1
ATOM 1060 C C . GLY A 1 135 ? -12.720 -12.355 4.356 1.00 74.69 135 GLY A C 1
ATOM 1061 O O . GLY A 1 135 ? -13.717 -12.367 3.639 1.00 74.69 135 GLY A O 1
ATOM 1062 N N . ALA A 1 136 ? -12.575 -11.470 5.345 1.00 78.25 136 ALA A N 1
ATOM 1063 C CA . ALA A 1 136 ? -13.487 -10.354 5.546 1.00 78.25 136 ALA A CA 1
ATOM 1064 C C . ALA A 1 136 ? -13.149 -9.166 4.642 1.00 78.25 136 ALA A C 1
ATOM 1066 O O . ALA A 1 136 ? -11.993 -8.951 4.275 1.00 78.25 136 ALA A O 1
ATOM 1067 N N . ASN A 1 137 ? -14.173 -8.390 4.309 1.00 82.62 137 ASN A N 1
ATOM 1068 C CA . ASN A 1 137 ? -14.120 -7.131 3.590 1.00 82.62 137 ASN A CA 1
ATOM 1069 C C . ASN A 1 137 ? -14.747 -6.048 4.471 1.00 82.62 137 ASN A C 1
ATOM 1071 O O . ASN A 1 137 ? -15.901 -6.182 4.873 1.00 82.62 137 ASN A O 1
ATOM 1075 N N . LEU A 1 138 ? -13.982 -5.009 4.791 1.00 79.06 138 LEU A N 1
ATOM 1076 C CA . LEU A 1 138 ? -14.367 -3.985 5.754 1.00 79.06 138 LEU A CA 1
ATOM 1077 C C . LEU A 1 138 ? -14.314 -2.587 5.130 1.00 79.06 138 LEU A C 1
ATOM 1079 O O . LEU A 1 138 ? -13.466 -2.286 4.280 1.00 79.06 138 LEU A O 1
ATOM 1083 N N . THR A 1 139 ? -15.171 -1.706 5.635 1.00 76.88 139 THR A N 1
ATOM 1084 C CA . THR A 1 139 ? -15.206 -0.288 5.284 1.00 76.88 139 THR A CA 1
ATOM 1085 C C . THR A 1 139 ? -15.089 0.574 6.538 1.00 76.88 139 THR A C 1
ATOM 1087 O O . THR A 1 139 ? -15.962 0.551 7.398 1.00 76.88 139 THR A O 1
ATOM 1090 N N . LEU A 1 140 ? -14.034 1.383 6.633 1.00 75.06 140 LEU A N 1
ATOM 1091 C CA . LEU A 1 140 ? -13.853 2.382 7.690 1.00 75.06 140 LEU A CA 1
ATOM 1092 C C . LEU A 1 140 ? -14.350 3.744 7.194 1.00 75.06 140 LEU A C 1
ATOM 1094 O O . LEU A 1 140 ? -13.885 4.226 6.165 1.00 75.06 140 LEU A O 1
ATOM 1098 N N . SER A 1 141 ? -15.259 4.387 7.921 1.00 69.94 141 SER A N 1
ATOM 1099 C CA . SER A 1 141 ? -15.706 5.759 7.661 1.00 69.94 141 SER A CA 1
ATOM 1100 C C . SER A 1 141 ? -15.406 6.636 8.870 1.00 69.94 141 SER A C 1
ATOM 1102 O O . SER A 1 141 ? -15.907 6.380 9.952 1.00 69.94 141 SER A O 1
ATOM 1104 N N . ILE A 1 142 ? -14.613 7.680 8.687 1.00 71.94 142 ILE A N 1
ATOM 1105 C CA . ILE A 1 142 ? -14.310 8.714 9.673 1.00 71.94 142 ILE A CA 1
ATOM 1106 C C . ILE A 1 142 ? -15.130 9.943 9.274 1.00 71.94 142 ILE A C 1
ATOM 1108 O O . ILE A 1 142 ? -15.018 10.409 8.142 1.00 71.94 142 ILE A O 1
ATOM 1112 N N . GLY A 1 143 ? -15.984 10.440 10.159 1.00 71.31 143 GLY A N 1
ATOM 1113 C CA . GLY A 1 143 ? -16.734 11.686 9.998 1.00 71.31 143 GLY A CA 1
ATOM 1114 C C . GLY A 1 143 ? -16.410 12.667 11.121 1.00 71.31 143 GLY A C 1
ATOM 1115 O O . GLY A 1 143 ? -15.660 12.334 12.036 1.00 71.31 143 GLY A O 1
ATOM 1116 N N . GLN A 1 144 ? -16.975 13.874 11.052 1.00 72.25 144 GLN A N 1
ATOM 1117 C CA . GLN A 1 144 ? -16.792 14.889 12.102 1.00 72.25 144 GLN A CA 1
ATOM 1118 C C . GLN A 1 144 ? -17.446 14.473 13.428 1.00 72.25 144 GLN A C 1
ATOM 1120 O O . GLN A 1 144 ? -16.900 14.744 14.491 1.00 72.25 144 GLN A O 1
ATOM 1125 N N . GLU A 1 145 ? -18.583 13.778 13.356 1.00 76.00 145 GLU A N 1
ATOM 1126 C CA . GLU A 1 145 ? -19.355 13.361 14.534 1.00 76.00 145 GLU A CA 1
ATOM 1127 C C . GLU A 1 145 ? -18.981 11.962 15.034 1.00 76.00 145 GLU A C 1
ATOM 1129 O O . GLU A 1 145 ? -19.012 11.691 16.231 1.00 76.00 145 GLU A O 1
ATOM 1134 N N . GLN A 1 146 ? -18.639 11.048 14.122 1.00 81.00 146 GLN A N 1
ATOM 1135 C CA . GLN A 1 146 ? -18.403 9.649 14.465 1.00 81.00 146 GLN A CA 1
ATOM 1136 C C . GLN A 1 146 ? -17.473 8.947 13.482 1.00 81.00 146 GLN A C 1
ATOM 1138 O O . GLN A 1 146 ? -17.430 9.256 12.290 1.00 81.00 146 GLN A O 1
ATOM 1143 N N . THR A 1 147 ? -16.773 7.931 13.986 1.00 75.88 147 THR A N 1
ATOM 1144 C CA . THR A 1 147 ? -16.046 6.962 13.166 1.00 75.88 147 THR A CA 1
ATOM 1145 C C . THR A 1 147 ? -16.764 5.621 13.216 1.00 75.88 147 THR A C 1
ATOM 1147 O O . THR A 1 147 ? -17.123 5.155 14.291 1.00 75.88 147 THR A O 1
ATOM 1150 N N . THR A 1 148 ? -16.963 4.978 12.070 1.00 84.44 148 THR A N 1
ATOM 1151 C CA . THR A 1 148 ? -17.659 3.695 11.947 1.00 84.44 148 THR A CA 1
ATOM 1152 C C . THR A 1 148 ? -16.856 2.687 11.136 1.00 84.44 148 THR A C 1
ATOM 1154 O O . THR A 1 148 ? -16.145 3.040 10.197 1.00 84.44 148 THR A O 1
ATOM 1157 N N . LEU A 1 149 ? -16.979 1.414 11.492 1.00 81.62 149 LEU A N 1
ATOM 1158 C CA . LEU A 1 149 ? -16.410 0.276 10.787 1.00 81.62 149 LEU A CA 1
ATOM 1159 C C . LEU A 1 149 ? -17.546 -0.656 10.359 1.00 81.62 149 LEU A C 1
ATOM 1161 O O . LEU A 1 149 ? -18.180 -1.284 11.202 1.00 81.62 149 LEU A O 1
ATOM 1165 N N . ALA A 1 150 ? -17.785 -0.753 9.057 1.00 84.81 150 ALA A N 1
ATOM 1166 C CA . ALA A 1 150 ? -18.743 -1.673 8.462 1.00 84.81 150 ALA A CA 1
ATOM 1167 C C . ALA A 1 150 ? -18.055 -2.967 8.009 1.00 84.81 150 ALA A C 1
ATOM 1169 O O . ALA A 1 150 ? -16.935 -2.943 7.491 1.00 84.81 150 ALA A O 1
ATOM 1170 N N . VAL A 1 151 ? -18.739 -4.091 8.193 1.00 88.94 151 VAL A N 1
ATOM 1171 C CA . VAL A 1 151 ? -18.333 -5.418 7.730 1.00 88.94 151 VAL A CA 1
ATOM 1172 C C . VAL A 1 151 ? -19.128 -5.728 6.466 1.00 88.94 151 VAL A C 1
ATOM 1174 O O . VAL A 1 151 ? -20.246 -6.229 6.535 1.00 88.94 151 VAL A O 1
ATOM 1177 N N . ASP A 1 152 ? -18.570 -5.412 5.302 1.00 85.69 152 ASP A N 1
ATOM 1178 C CA . ASP A 1 152 ? -19.245 -5.605 4.013 1.00 85.69 152 ASP A CA 1
ATOM 1179 C C . ASP A 1 152 ? -19.390 -7.097 3.671 1.00 85.69 152 ASP A C 1
ATOM 1181 O O . ASP A 1 152 ? -20.396 -7.526 3.116 1.00 85.69 152 ASP A O 1
ATOM 1185 N 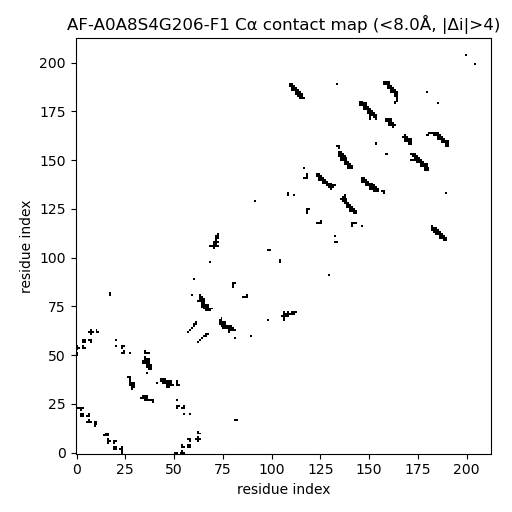N . ALA A 1 153 ? -18.380 -7.898 4.013 1.00 85.56 153 ALA A N 1
ATOM 1186 C CA . ALA A 1 153 ? -18.417 -9.353 3.911 1.00 85.56 153 ALA A CA 1
ATOM 1187 C C . ALA A 1 153 ? -17.515 -9.975 4.982 1.00 85.56 153 ALA A C 1
ATOM 1189 O O . ALA A 1 153 ? -16.512 -9.382 5.372 1.00 85.56 153 ALA A O 1
ATOM 1190 N N . ALA A 1 154 ? -17.836 -11.179 5.438 1.00 82.19 154 ALA A N 1
ATOM 1191 C CA . ALA A 1 154 ? -16.987 -11.987 6.308 1.00 82.19 154 ALA A CA 1
ATOM 1192 C C . ALA A 1 154 ? -17.258 -13.463 6.013 1.00 82.19 154 ALA A C 1
ATOM 1194 O O . ALA A 1 154 ? -18.412 -13.845 5.844 1.00 82.19 154 ALA A O 1
ATOM 1195 N N . GLY A 1 155 ? -16.198 -14.262 5.898 1.00 75.00 155 GLY A N 1
ATOM 1196 C CA . GLY A 1 155 ? -16.306 -15.705 5.687 1.00 75.00 155 GLY A CA 1
ATOM 1197 C C . GLY A 1 155 ? -16.231 -16.483 7.000 1.00 75.00 155 GLY A C 1
ATOM 1198 O O . GLY A 1 155 ? -15.586 -16.041 7.951 1.00 75.00 155 GLY A O 1
ATOM 1199 N N . ASP A 1 156 ? -16.829 -17.673 7.028 1.00 73.69 156 ASP A N 1
ATOM 1200 C CA . ASP A 1 156 ? -16.863 -18.523 8.228 1.00 73.69 156 ASP A CA 1
ATOM 1201 C C . ASP A 1 156 ? -15.547 -19.255 8.512 1.00 73.69 156 ASP A C 1
ATOM 1203 O O . ASP A 1 156 ? -15.315 -19.690 9.638 1.00 73.69 156 ASP A O 1
ATOM 1207 N N . ALA A 1 157 ? -14.659 -19.358 7.518 1.00 73.00 157 ALA A N 1
ATOM 1208 C CA . ALA A 1 157 ? -13.372 -20.041 7.655 1.00 73.00 157 ALA A CA 1
ATOM 1209 C C . ALA A 1 157 ? -12.468 -19.409 8.732 1.00 73.00 157 ALA A C 1
ATOM 1211 O O . ALA A 1 157 ? -11.698 -20.111 9.383 1.00 73.00 157 ALA A O 1
ATOM 1212 N N . TRP A 1 158 ? -12.573 -18.090 8.933 1.00 73.88 158 TRP A N 1
ATOM 1213 C CA . TRP A 1 158 ? -11.768 -17.333 9.894 1.00 73.88 158 TRP A CA 1
ATOM 1214 C C . TRP A 1 158 ? -12.645 -16.316 10.639 1.00 73.88 158 TRP A C 1
ATOM 1216 O O . TRP A 1 158 ? -12.645 -15.131 10.300 1.00 73.88 158 TRP A O 1
ATOM 1226 N N . PRO A 1 159 ? -13.415 -16.749 11.654 1.00 80.88 159 PRO A N 1
ATOM 1227 C CA . PRO A 1 159 ? -14.329 -15.865 12.364 1.00 80.88 159 PRO A CA 1
ATOM 1228 C C . PRO A 1 159 ? -13.551 -14.755 13.068 1.00 80.88 159 PRO A C 1
ATOM 1230 O O . PRO A 1 159 ? -12.630 -15.023 13.839 1.00 80.88 159 PRO A O 1
ATOM 1233 N N . LEU A 1 160 ? -13.929 -13.503 12.817 1.00 82.88 160 LEU A N 1
ATOM 1234 C CA . LEU A 1 160 ? -13.249 -12.335 13.366 1.00 82.88 160 LEU A CA 1
ATOM 1235 C C . LEU A 1 160 ? -13.957 -11.796 14.607 1.00 82.88 160 LEU A C 1
ATOM 1237 O O . LEU A 1 160 ? -15.178 -11.840 14.734 1.00 82.88 160 LEU A O 1
ATOM 1241 N N . THR A 1 161 ? -13.169 -11.229 15.508 1.00 86.44 161 THR A N 1
ATOM 1242 C CA . THR A 1 161 ? -13.618 -10.539 16.713 1.00 86.44 161 THR A CA 1
ATOM 1243 C C . THR A 1 161 ? -13.034 -9.138 16.749 1.00 86.44 161 THR A C 1
ATOM 1245 O O . THR A 1 161 ? -11.885 -8.933 16.371 1.00 86.44 161 THR A O 1
ATOM 1248 N N . PHE A 1 162 ? -13.825 -8.179 17.201 1.00 84.44 162 PHE A N 1
ATOM 1249 C CA . PHE A 1 162 ? -13.469 -6.786 17.390 1.00 84.44 162 PHE A CA 1
ATOM 1250 C C . PHE A 1 162 ? -13.408 -6.460 18.881 1.00 84.44 162 PHE A C 1
ATOM 1252 O O . PHE A 1 162 ? -14.265 -6.887 19.651 1.00 84.44 162 PHE A O 1
ATOM 1259 N N . VAL A 1 163 ? -12.405 -5.684 19.274 1.00 81.62 163 VAL A N 1
ATOM 1260 C CA . VAL A 1 163 ? -12.210 -5.164 20.629 1.00 81.62 163 VAL A CA 1
ATOM 1261 C C . VAL A 1 163 ? -12.019 -3.660 20.513 1.00 81.62 163 VAL A C 1
ATOM 1263 O O . VAL A 1 163 ? -11.068 -3.218 19.864 1.00 81.62 163 VAL A O 1
ATOM 1266 N N . GLY A 1 164 ? -12.916 -2.870 21.100 1.00 68.88 164 GLY A N 1
ATOM 1267 C CA . GLY A 1 164 ? -12.869 -1.411 21.010 1.00 68.88 164 GLY A CA 1
ATOM 1268 C C . GLY A 1 164 ? -12.828 -0.753 22.376 1.00 68.88 164 GLY A C 1
ATOM 1269 O O . GLY A 1 164 ? -13.765 -0.931 23.143 1.00 68.88 164 GLY A O 1
ATOM 1270 N N . GLY A 1 165 ? -11.751 -0.010 22.669 1.00 58.00 165 GLY A N 1
ATOM 1271 C CA . GLY A 1 165 ? -11.610 0.908 23.817 1.00 58.00 165 GLY A CA 1
ATOM 1272 C C . GLY A 1 165 ? -11.701 0.307 25.234 1.00 58.00 165 GLY A C 1
ATOM 1273 O O . GLY A 1 165 ? -11.217 0.922 26.175 1.00 58.00 165 GLY A O 1
ATOM 1274 N N . GLY A 1 166 ? -12.262 -0.893 25.388 1.00 60.50 166 GLY A N 1
ATOM 1275 C CA . GLY A 1 166 ? -12.424 -1.661 26.620 1.00 60.50 166 GLY A CA 1
ATOM 1276 C C . GLY A 1 166 ? -12.326 -3.169 26.355 1.00 60.50 166 GLY A C 1
ATOM 1277 O O . GLY A 1 166 ? -11.980 -3.597 25.254 1.00 60.50 166 GLY A O 1
ATOM 1278 N N . HIS A 1 167 ? -12.624 -3.996 27.361 1.00 60.12 167 HIS A N 1
ATOM 1279 C CA . HIS A 1 167 ? -12.437 -5.457 27.299 1.00 60.12 167 HIS A CA 1
ATOM 1280 C C . HIS A 1 167 ? -13.546 -6.229 26.560 1.00 60.12 167 HIS A C 1
ATOM 1282 O O . HIS A 1 167 ? -13.479 -7.455 26.474 1.00 60.12 167 HIS A O 1
ATOM 1288 N N . ASN A 1 168 ? -14.550 -5.543 26.008 1.00 72.88 168 ASN A N 1
ATOM 1289 C CA . ASN A 1 168 ? -15.656 -6.197 25.314 1.00 72.88 168 ASN A CA 1
ATOM 1290 C C . ASN A 1 168 ? -15.206 -6.723 23.947 1.00 72.88 168 ASN A C 1
ATOM 1292 O O . ASN A 1 168 ? -14.658 -5.988 23.124 1.00 72.88 168 ASN A O 1
ATOM 1296 N N . VAL A 1 169 ? -15.452 -8.013 23.724 1.00 80.75 169 VAL A N 1
ATOM 1297 C CA . VAL A 1 169 ? -15.113 -8.724 22.491 1.00 80.75 169 VAL A CA 1
ATOM 1298 C C . VAL A 1 169 ? -16.396 -8.976 21.706 1.00 80.75 169 VAL A C 1
ATOM 1300 O O . VAL A 1 169 ? -17.269 -9.709 22.162 1.00 80.75 169 VAL A O 1
ATOM 1303 N N . THR A 1 170 ? -16.494 -8.407 20.509 1.00 85.56 170 THR A N 1
ATOM 1304 C CA . THR A 1 170 ? -17.666 -8.528 19.633 1.00 85.56 170 THR A CA 1
ATOM 1305 C C . THR A 1 170 ? -17.318 -9.361 18.409 1.00 85.56 170 THR A C 1
ATOM 1307 O O . THR A 1 170 ? -16.365 -9.045 17.703 1.00 85.56 170 THR A O 1
ATOM 1310 N N . ARG A 1 171 ? -18.079 -10.416 18.106 1.00 86.75 171 ARG A N 1
ATOM 1311 C CA . ARG A 1 171 ? -17.885 -11.181 16.863 1.00 86.75 171 ARG A CA 1
ATOM 1312 C C . ARG A 1 171 ? -18.371 -10.365 15.663 1.00 86.75 171 ARG A C 1
ATOM 1314 O O . ARG A 1 171 ? -19.487 -9.858 15.675 1.00 86.75 171 ARG A O 1
ATOM 1321 N N . LEU A 1 172 ? -17.541 -10.262 14.630 1.00 86.06 172 LEU A N 1
ATOM 1322 C CA . LEU A 1 172 ? -17.887 -9.573 13.391 1.00 86.06 172 LEU A CA 1
ATOM 1323 C C . LEU A 1 172 ? -18.731 -10.482 12.500 1.00 86.06 172 LEU A C 1
ATOM 1325 O O . LEU A 1 172 ? -18.352 -11.625 12.250 1.00 86.06 172 LEU A O 1
ATOM 1329 N N . SER A 1 173 ? -19.844 -9.946 12.005 1.00 89.00 173 SER A N 1
ATOM 1330 C CA . SER A 1 173 ? -20.747 -10.623 11.069 1.00 89.00 173 SER A CA 1
ATOM 1331 C C . SER A 1 173 ? -21.004 -9.729 9.850 1.00 89.00 173 SER A C 1
ATOM 1333 O O . SER A 1 173 ? -20.962 -8.503 10.000 1.00 89.00 173 SER A O 1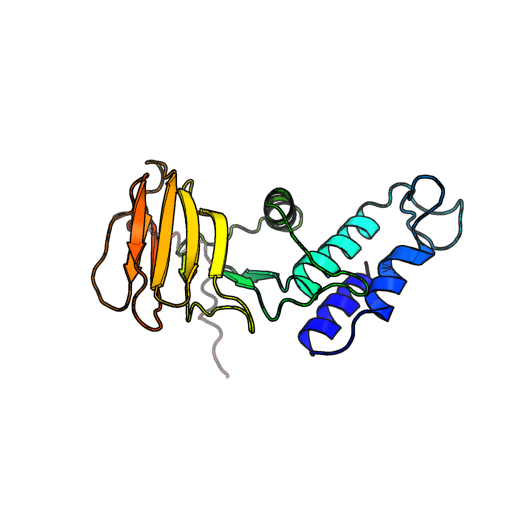
ATOM 1335 N N . PRO A 1 174 ? -21.265 -10.291 8.655 1.00 90.81 174 PRO A N 1
ATOM 1336 C CA . PRO A 1 174 ? -21.598 -9.501 7.469 1.00 90.81 174 PRO A CA 1
ATOM 1337 C C . PRO A 1 174 ? -22.786 -8.558 7.719 1.00 90.81 174 PRO A C 1
ATOM 1339 O O . PRO A 1 174 ? -23.752 -8.936 8.375 1.00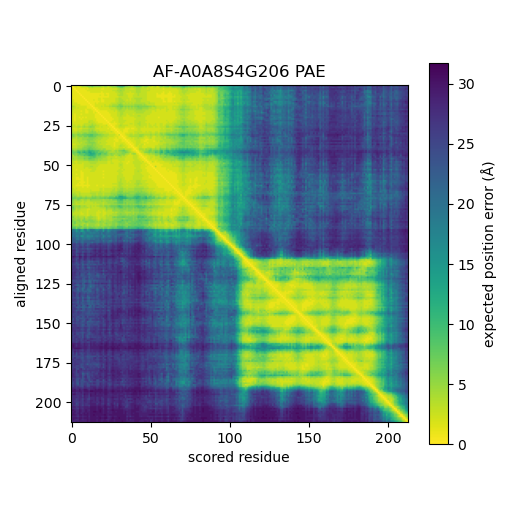 90.81 174 PRO A O 1
ATOM 1342 N N . GLY A 1 175 ? -22.709 -7.327 7.213 1.00 88.25 175 GLY A N 1
ATOM 1343 C CA . GLY A 1 175 ? -23.721 -6.280 7.398 1.00 88.25 175 GLY A CA 1
ATOM 1344 C C . GLY A 1 175 ? -23.624 -5.509 8.721 1.00 88.25 175 GLY A C 1
ATOM 1345 O O . GLY A 1 175 ? -24.321 -4.511 8.900 1.00 88.25 175 GLY A O 1
ATOM 1346 N N . MET A 1 176 ? -22.750 -5.917 9.646 1.00 89.75 176 MET A N 1
ATOM 1347 C CA . MET A 1 176 ? -22.573 -5.227 10.924 1.00 89.75 176 MET A CA 1
ATOM 1348 C C . MET A 1 176 ? -21.852 -3.887 10.741 1.00 89.75 176 MET A C 1
ATOM 1350 O O . MET A 1 176 ? -20.851 -3.810 10.031 1.00 89.75 176 MET A O 1
ATOM 1354 N N . THR A 1 177 ? -22.313 -2.845 11.435 1.00 88.88 177 THR A N 1
ATOM 1355 C CA . THR A 1 177 ? -21.602 -1.562 11.539 1.00 88.88 177 THR A CA 1
ATOM 1356 C C . THR A 1 177 ? -21.307 -1.253 13.000 1.00 88.88 177 THR A C 1
ATOM 1358 O O . THR A 1 177 ? -22.201 -1.272 13.840 1.00 88.88 177 THR A O 1
ATOM 1361 N N . LEU A 1 178 ? -20.040 -0.988 13.301 1.00 86.19 178 LEU A N 1
ATOM 1362 C CA . LEU A 1 178 ? -19.543 -0.683 14.637 1.00 86.19 178 LEU A CA 1
ATOM 1363 C C . LEU A 1 178 ? -19.146 0.784 14.722 1.00 86.19 178 LEU A C 1
ATOM 1365 O O . LEU A 1 178 ? -18.380 1.254 13.883 1.00 86.19 178 LEU A O 1
ATOM 1369 N N . THR A 1 179 ? -19.585 1.488 15.759 1.00 85.81 179 THR A N 1
ATOM 1370 C CA . THR A 1 179 ? -19.104 2.844 16.045 1.00 85.81 179 THR A CA 1
ATOM 1371 C C . THR A 1 179 ? -17.837 2.774 16.894 1.00 85.81 179 THR A C 1
ATOM 1373 O O . THR A 1 179 ? -17.806 2.129 17.940 1.00 85.81 179 THR A O 1
ATOM 1376 N N . LEU A 1 180 ? -16.770 3.420 16.427 1.00 80.56 180 LEU A N 1
ATOM 1377 C CA . LEU A 1 180 ? -15.477 3.495 17.098 1.00 80.56 180 LEU A CA 1
ATOM 1378 C C . LEU A 1 180 ? -15.458 4.741 17.993 1.00 80.56 180 LEU A C 1
ATOM 1380 O O . LEU A 1 180 ? -15.324 5.859 17.497 1.00 80.56 180 LEU A O 1
ATOM 1384 N N . THR A 1 181 ? -15.602 4.552 19.303 1.00 76.88 181 THR A N 1
ATOM 1385 C CA . THR A 1 181 ? -15.590 5.634 20.300 1.00 76.88 181 THR A CA 1
ATOM 1386 C C . THR A 1 181 ? -14.263 5.672 21.070 1.00 76.88 181 THR A C 1
ATOM 1388 O O . THR A 1 181 ? -13.727 4.638 21.470 1.00 76.88 181 THR A O 1
ATOM 1391 N N . GLY A 1 182 ? -13.705 6.873 21.266 1.00 71.69 182 GLY A N 1
ATOM 1392 C CA . GLY A 1 182 ? -12.418 7.092 21.945 1.00 71.69 182 GLY A CA 1
ATOM 1393 C C . GLY A 1 182 ? -11.181 7.004 21.035 1.00 71.69 182 GLY A C 1
ATOM 1394 O O . GLY A 1 182 ? -11.281 6.891 19.815 1.00 71.69 182 GLY A O 1
ATOM 1395 N N . GLU A 1 183 ? -9.982 7.059 21.627 1.00 64.50 183 GLU A N 1
ATOM 1396 C CA . GLU A 1 183 ? -8.710 7.051 20.873 1.00 64.50 183 GLU A CA 1
ATOM 1397 C C . GLU A 1 183 ? -8.281 5.652 20.375 1.00 64.50 183 GLU A C 1
ATOM 1399 O O . GLU A 1 183 ? -7.320 5.511 19.602 1.00 64.50 183 GLU A O 1
ATOM 1404 N N . GLY A 1 184 ? -9.000 4.612 20.804 1.00 67.62 184 GLY A N 1
ATOM 1405 C CA . GLY A 1 184 ? -8.642 3.215 20.605 1.00 67.62 184 GLY A CA 1
ATOM 1406 C C . GLY A 1 184 ? -7.633 2.710 21.652 1.00 67.62 184 GLY A C 1
ATOM 1407 O O . GLY A 1 184 ? -7.493 3.297 22.720 1.00 67.62 184 GLY A O 1
ATOM 1408 N N . PRO A 1 185 ? -6.911 1.614 21.367 1.00 63.72 185 PRO A N 1
ATOM 1409 C CA . PRO A 1 185 ? -6.878 0.925 20.086 1.00 63.72 185 PRO A CA 1
ATOM 1410 C C . PRO A 1 185 ? -8.129 0.091 19.805 1.00 63.72 185 PRO A C 1
ATOM 1412 O O . PRO A 1 185 ? -8.630 -0.604 20.683 1.00 63.72 185 PRO A O 1
ATOM 1415 N N . PHE A 1 186 ? -8.560 0.095 18.546 1.00 72.62 186 PHE A N 1
ATOM 1416 C CA . PHE A 1 186 ? -9.578 -0.822 18.045 1.00 72.62 186 PHE A CA 1
ATOM 1417 C C . PHE A 1 186 ? -8.882 -1.985 17.345 1.00 72.62 186 PHE A C 1
ATOM 1419 O O . PHE A 1 186 ? -8.072 -1.766 16.442 1.00 72.62 186 PHE A O 1
ATOM 1426 N N . VAL A 1 187 ? -9.134 -3.211 17.790 1.00 74.44 187 VAL A N 1
ATOM 1427 C CA . VAL A 1 187 ? -8.404 -4.402 17.346 1.00 74.44 187 VAL A CA 1
ATOM 1428 C C . VAL A 1 187 ? -9.385 -5.408 16.771 1.00 74.44 187 VAL A C 1
ATOM 1430 O O . VAL A 1 187 ? -10.277 -5.862 17.476 1.00 74.44 187 VAL A O 1
ATOM 1433 N N . ILE A 1 188 ? -9.192 -5.790 15.515 1.00 76.81 188 ILE A N 1
ATOM 1434 C CA . ILE A 1 188 ? -9.855 -6.935 14.897 1.00 76.81 188 ILE A CA 1
ATOM 1435 C C . ILE A 1 188 ? -8.873 -8.094 14.897 1.00 76.81 188 ILE A C 1
ATOM 1437 O O . ILE A 1 188 ? -7.731 -7.913 14.503 1.00 76.81 188 ILE A O 1
ATOM 1441 N N . ARG A 1 189 ? -9.287 -9.278 15.320 1.00 77.81 189 ARG A N 1
ATOM 1442 C CA . ARG A 1 189 ? -8.443 -10.478 15.364 1.00 77.81 189 ARG A CA 1
ATOM 1443 C C . ARG A 1 189 ? -9.286 -11.720 15.097 1.00 77.81 189 ARG A C 1
ATOM 1445 O O . ARG A 1 189 ? -10.475 -11.690 15.426 1.00 77.81 189 ARG A O 1
ATOM 1452 N N . PRO A 1 190 ? -8.731 -12.808 14.544 1.00 77.00 190 PRO A N 1
ATOM 1453 C CA . PRO A 1 190 ? -9.440 -14.074 14.510 1.00 77.00 190 PRO A CA 1
ATOM 1454 C C . PRO A 1 190 ? -9.831 -14.486 15.930 1.00 77.00 190 PRO A C 1
ATOM 1456 O O . PRO A 1 190 ? -9.121 -14.204 16.902 1.00 77.00 190 PRO A O 1
ATOM 1459 N N . SER A 1 191 ? -10.978 -15.147 16.050 1.00 71.31 191 SER A N 1
ATOM 1460 C CA . SER A 1 191 ? -11.338 -15.847 17.273 1.00 71.31 191 SER A CA 1
ATOM 1461 C C . SER A 1 191 ? -10.191 -16.801 17.614 1.00 71.31 191 SER A C 1
ATOM 1463 O O . SER A 1 191 ? -9.744 -17.530 16.722 1.00 71.31 191 SER A O 1
ATOM 1465 N N . PRO A 1 192 ? -9.676 -16.790 18.856 1.00 60.16 192 PRO A N 1
ATOM 1466 C CA . PRO A 1 192 ? -8.573 -17.658 19.228 1.00 60.16 192 PRO A CA 1
ATOM 1467 C C . PRO A 1 192 ? -8.951 -19.112 18.938 1.00 60.16 192 PRO A C 1
ATOM 1469 O O . PRO A 1 192 ? -9.951 -19.620 19.451 1.00 60.16 192 PRO A O 1
ATOM 1472 N N . TRP A 1 193 ? -8.153 -19.765 18.092 1.00 53.94 193 TRP A N 1
ATOM 1473 C CA . TRP A 1 193 ? -8.171 -21.214 17.951 1.00 53.94 193 TRP A CA 1
ATOM 1474 C C . TRP A 1 193 ? -7.771 -21.786 19.305 1.00 53.94 193 TRP A C 1
ATOM 1476 O O . TRP A 1 193 ? -6.647 -21.564 19.752 1.00 53.94 193 TRP A O 1
ATOM 1486 N N . LYS A 1 194 ? -8.686 -22.480 19.983 1.00 48.62 194 LYS A N 1
ATOM 1487 C CA . LYS A 1 194 ? -8.418 -23.005 21.326 1.00 48.62 194 LYS A CA 1
ATOM 1488 C C . LYS A 1 194 ? -7.319 -24.079 21.374 1.00 48.62 194 LYS A C 1
ATOM 1490 O O . LYS A 1 194 ? -6.878 -24.369 22.472 1.00 48.62 194 LYS A O 1
ATOM 1495 N N . ASP A 1 195 ? -6.798 -24.569 20.244 1.00 51.22 195 ASP A N 1
ATOM 1496 C CA . ASP A 1 195 ? -5.870 -25.714 20.227 1.00 51.22 195 ASP A CA 1
ATOM 1497 C C . ASP A 1 195 ? -4.703 -25.612 19.224 1.00 51.22 195 ASP A C 1
ATOM 1499 O O . ASP A 1 195 ? -4.155 -26.625 18.791 1.00 51.22 195 ASP A O 1
ATOM 1503 N N . CYS A 1 196 ? -4.271 -24.411 18.826 1.00 50.12 196 CYS A N 1
ATOM 1504 C CA . CYS A 1 196 ? -3.080 -24.306 17.974 1.00 50.12 196 CYS A CA 1
ATOM 1505 C C . CYS A 1 196 ? -1.805 -24.323 18.836 1.00 50.12 196 CYS A C 1
ATOM 1507 O O . CYS A 1 196 ? -1.366 -23.282 19.330 1.00 50.12 196 CYS A O 1
ATOM 1509 N N . ARG A 1 197 ? -1.203 -25.506 19.037 1.00 52.09 197 ARG A N 1
ATOM 1510 C CA . ARG A 1 197 ? 0.162 -25.602 19.578 1.00 52.09 197 ARG A CA 1
ATOM 1511 C C . ARG A 1 197 ? 1.119 -25.008 18.549 1.00 52.09 197 ARG A C 1
ATOM 1513 O O . ARG A 1 197 ? 1.341 -25.599 17.496 1.00 52.09 197 ARG A O 1
ATOM 1520 N N . LEU A 1 198 ? 1.666 -23.832 18.843 1.00 54.28 198 LEU A N 1
ATOM 1521 C CA . LEU A 1 198 ? 2.735 -23.258 18.033 1.00 54.28 198 LEU A CA 1
ATOM 1522 C C . LEU A 1 198 ? 3.920 -24.242 18.026 1.00 54.28 198 LEU A C 1
ATOM 1524 O O . LEU A 1 198 ? 4.299 -24.706 19.105 1.00 54.28 198 LEU A O 1
ATOM 1528 N N . PRO A 1 199 ? 4.511 -24.561 16.861 1.00 54.25 199 PRO A N 1
ATOM 1529 C CA . PRO A 1 199 ? 5.727 -25.361 16.787 1.00 54.25 199 PRO A CA 1
ATOM 1530 C C . PRO A 1 199 ? 6.913 -24.495 17.234 1.00 54.25 199 PRO A C 1
ATOM 1532 O O . PRO A 1 199 ? 7.649 -23.916 16.431 1.00 54.25 199 PRO A O 1
ATOM 1535 N N . LEU A 1 200 ? 7.026 -24.328 18.555 1.00 54.56 200 LEU A N 1
ATOM 1536 C CA . LEU A 1 200 ? 8.068 -23.552 19.239 1.00 54.56 200 LEU A CA 1
ATOM 1537 C C . LEU A 1 200 ? 9.477 -24.118 18.995 1.00 54.56 200 LEU A C 1
ATOM 1539 O O . LEU A 1 200 ? 10.469 -23.437 19.226 1.00 54.56 200 LEU A O 1
ATOM 1543 N N . ASP A 1 201 ? 9.544 -25.361 18.533 1.00 55.03 201 ASP A N 1
ATOM 1544 C CA . ASP A 1 201 ? 10.729 -26.082 18.085 1.00 55.03 201 ASP A CA 1
ATOM 1545 C C . ASP A 1 201 ? 11.214 -25.651 16.689 1.00 55.03 201 ASP A C 1
ATOM 1547 O O . ASP A 1 201 ? 12.387 -25.826 16.372 1.00 55.03 201 ASP A O 1
ATOM 1551 N N . ILE A 1 202 ? 10.343 -25.049 15.869 1.00 51.88 202 ILE A N 1
ATOM 1552 C CA . ILE A 1 202 ? 10.646 -24.636 14.486 1.00 51.88 202 ILE A CA 1
ATOM 1553 C C . ILE A 1 202 ? 10.799 -23.114 14.376 1.00 51.88 202 ILE A C 1
ATOM 1555 O O . ILE A 1 202 ? 11.629 -22.610 13.616 1.00 51.88 202 ILE A O 1
ATOM 1559 N N . ILE A 1 203 ? 10.006 -22.351 15.133 1.00 50.44 203 ILE A N 1
ATOM 1560 C CA . ILE A 1 203 ? 10.072 -20.886 15.128 1.00 50.44 203 ILE A CA 1
ATOM 1561 C C . ILE A 1 203 ? 11.183 -20.457 16.091 1.00 50.44 203 ILE A C 1
ATOM 1563 O O . ILE A 1 203 ? 10.971 -20.355 17.295 1.00 50.44 203 ILE A O 1
ATOM 1567 N N . GLY A 1 204 ? 12.381 -20.231 15.547 1.00 45.31 204 GLY A N 1
ATOM 1568 C CA . GLY A 1 204 ? 13.583 -19.886 16.306 1.00 45.31 204 GLY A CA 1
ATOM 1569 C C . GLY A 1 204 ? 13.353 -18.798 17.362 1.00 45.31 204 GLY A C 1
ATOM 1570 O O . GLY A 1 204 ? 12.971 -17.667 17.053 1.00 45.31 204 GLY A O 1
ATOM 1571 N N . ASN A 1 205 ? 13.626 -19.141 18.621 1.00 48.75 205 ASN A N 1
ATOM 1572 C CA . ASN A 1 205 ? 13.581 -18.223 19.753 1.00 48.75 205 ASN A CA 1
ATOM 1573 C C . ASN A 1 205 ? 14.704 -17.182 19.638 1.00 48.75 205 ASN A C 1
ATOM 1575 O O . ASN A 1 205 ? 15.804 -17.371 20.149 1.00 48.75 205 ASN A O 1
ATOM 1579 N N . ASN A 1 206 ? 14.419 -16.035 19.022 1.00 47.88 206 ASN A N 1
ATOM 1580 C CA . ASN A 1 206 ? 15.359 -14.906 18.965 1.00 47.88 206 ASN A CA 1
ATOM 1581 C C . ASN A 1 206 ? 15.519 -14.174 20.322 1.00 47.88 206 ASN A C 1
ATOM 1583 O O . ASN A 1 206 ? 16.188 -13.148 20.399 1.00 47.88 206 ASN A O 1
ATOM 1587 N N . TYR A 1 207 ? 14.913 -14.693 21.398 1.00 46.97 207 TYR A N 1
ATOM 1588 C CA . TYR A 1 207 ? 14.991 -14.147 22.760 1.00 46.97 207 TYR A CA 1
ATOM 1589 C C . TYR A 1 207 ? 16.207 -14.644 23.560 1.00 46.97 207 TYR A C 1
ATOM 1591 O O . TYR A 1 207 ? 16.395 -14.226 24.697 1.00 46.97 207 TYR A O 1
ATOM 1599 N N . LEU A 1 208 ? 17.046 -15.506 22.976 1.00 44.41 208 LEU A N 1
ATOM 1600 C CA . LEU A 1 208 ? 18.257 -16.041 23.606 1.00 44.41 208 LEU A CA 1
ATOM 1601 C C . LEU A 1 208 ? 19.540 -15.500 22.956 1.00 44.41 208 LEU A C 1
ATOM 1603 O O . LEU A 1 208 ? 20.466 -16.262 22.701 1.00 44.41 208 LEU A O 1
ATOM 1607 N N . ARG A 1 209 ? 19.637 -14.190 22.686 1.00 42.97 209 ARG A N 1
ATOM 1608 C CA . ARG A 1 209 ? 20.973 -13.570 22.668 1.00 42.97 209 ARG A CA 1
ATOM 1609 C C . ARG A 1 209 ? 21.349 -13.276 24.117 1.00 42.97 209 ARG A C 1
ATOM 1611 O O . ARG A 1 209 ? 20.698 -12.417 24.713 1.00 42.97 209 ARG A O 1
ATOM 1618 N N . PRO A 1 210 ? 22.366 -13.938 24.692 1.00 44.06 210 PRO A N 1
ATOM 1619 C CA . PRO A 1 210 ? 22.937 -13.480 25.945 1.00 44.06 210 PRO A CA 1
ATOM 1620 C C . PRO A 1 210 ? 23.432 -12.047 25.734 1.00 44.06 210 PRO A C 1
ATOM 1622 O O . PRO A 1 210 ? 24.211 -11.777 24.816 1.00 44.06 210 PRO A O 1
ATOM 1625 N N . ILE A 1 211 ? 22.949 -11.114 26.550 1.00 49.78 211 ILE A N 1
ATOM 1626 C CA . ILE A 1 211 ? 23.606 -9.821 26.703 1.00 49.78 211 ILE A CA 1
ATOM 1627 C C . ILE A 1 211 ? 24.874 -10.109 27.503 1.00 49.78 211 ILE A C 1
ATOM 1629 O O . ILE A 1 211 ? 24.794 -10.260 28.714 1.00 49.78 211 ILE A O 1
ATOM 1633 N N . GLY A 1 212 ? 26.005 -10.196 26.807 1.00 56.47 212 GLY A N 1
ATOM 1634 C CA . GLY A 1 212 ? 27.342 -10.095 27.388 1.00 56.47 212 GLY A CA 1
ATOM 1635 C C . GLY A 1 212 ? 27.832 -11.296 28.202 1.00 56.47 212 GLY A C 1
ATOM 1636 O O . GLY A 1 212 ? 27.278 -11.646 29.239 1.00 56.47 212 GLY A O 1
ATOM 1637 N N . THR A 1 213 ? 28.966 -11.832 27.766 1.00 43.16 213 THR A N 1
ATOM 1638 C CA . THR A 1 213 ? 30.102 -12.153 28.642 1.00 43.16 213 THR A CA 1
ATOM 1639 C C . THR A 1 213 ? 31.348 -11.644 27.951 1.00 43.16 213 THR A C 1
ATOM 1641 O O . THR A 1 213 ? 31.477 -11.973 26.747 1.00 43.16 213 THR A O 1
#

Radius of gyration: 21.22 Å; Cα contacts (8 Å, |Δi|>4): 341; chains: 1; bounding box: 54×47×57 Å

Solvent-accessible surface area (backbone atoms only — not comparable to full-atom values): 12439 Å² total; per-residue (Å²): 71,71,36,14,53,51,16,22,51,29,42,74,73,74,42,88,28,59,70,35,48,46,68,36,40,66,61,25,47,35,81,94,80,62,46,33,33,66,35,67,55,84,100,47,72,51,68,70,23,56,64,40,56,50,18,49,50,46,22,46,43,43,16,27,49,11,46,41,83,48,57,55,43,80,43,73,51,78,65,47,71,58,84,98,51,98,74,83,85,89,65,78,69,56,62,51,51,64,45,65,68,82,42,95,58,76,57,46,79,67,40,52,76,50,62,60,90,72,69,60,91,99,52,73,60,43,73,49,71,74,49,71,55,74,70,22,29,28,29,42,37,39,43,84,89,51,32,36,42,32,25,75,37,57,41,82,92,43,47,35,28,36,30,58,64,54,93,58,75,43,76,64,49,59,76,41,71,44,77,60,64,80,62,44,61,31,38,36,26,55,59,80,70,93,77,73,79,74,63,68,90,72,55,76,72,82,84,73,67,79,82,79,133

Foldseek 3Di:
DVLLVVLLVCLVVVHDSQVSLCVLQVLQFDPDVRWGAPDSDPPDHDINPVVSVVSNLSSQVCRQQVWDQDLAETDGDDHHDHPPDPDDDDDDVSVVCVCVPPDPRNNNLFKYWDFQDDDDPPDQKDKDWQDDGPQWTWIWIDGPVWIKIATQADDPVFWKWKDAPDDDIHTDHHGDMDTHDDRTGIMIGTDDPPDDDDPCVPPDDPVPPPPDD

Mean predicted aligned error: 16.27 Å